Protein AF-A0A562S3H8-F1 (afdb_monomer)

Foldseek 3Di:
DVVVVVVVVVVVVVVVVVVVVVVVVVVVVVLVVVLPDCVLVVVVVVLLVCLQCLLVCLVVLLCVLLVLLVVLLVVLVVLVVPDDDPDPVSVVVSVVSNCVSLVSSLVSLVVSLVVNVVSLVSNPDPSRPCNVVSVVSSVVSNVSSVVSNQSSVVSVCVVPVLQDADPPDPCRVVSRLVSDDPVVNVVVVVVVVVVLVVVLVVLVVVLVVQVSCCSNVVRDCVVNVVSVVVNVVSVVVVVVVVPDPPDDDDDDDD

Organism: NCBI:txid622671

Solvent-accessible surface area (backbone atoms only — not comparable to full-atom values): 13908 Å² total; per-residue (Å²): 125,72,64,66,59,50,54,56,48,49,54,56,49,52,51,50,48,54,54,49,50,53,52,49,51,54,51,50,56,54,47,59,58,49,56,78,34,76,61,47,62,52,49,51,52,49,50,53,55,46,42,71,40,37,62,57,49,60,50,51,50,45,52,55,30,47,51,52,18,49,51,27,45,53,49,31,53,51,48,66,71,70,62,72,73,88,48,72,70,55,43,54,51,47,52,55,52,38,50,51,24,42,54,48,19,44,51,31,26,53,51,34,45,55,50,51,52,52,47,45,62,62,34,73,38,95,82,24,92,53,36,70,60,42,52,54,48,47,66,60,51,53,57,53,35,53,52,51,42,51,51,42,52,54,50,50,34,68,76,40,71,69,50,40,56,56,88,88,43,94,56,20,70,58,40,34,52,72,39,44,54,75,70,57,41,52,50,51,52,52,50,50,52,54,50,53,60,49,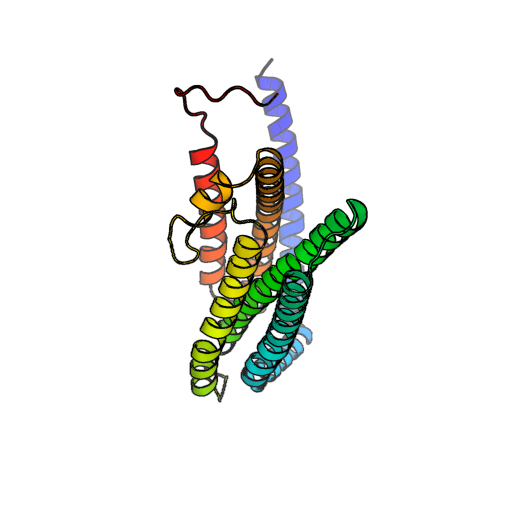47,59,55,49,50,52,53,51,47,53,50,43,55,49,40,26,74,64,67,68,42,63,72,60,64,53,53,51,51,50,48,52,56,49,50,56,50,51,56,48,55,70,68,64,56,75,78,92,79,72,97,69,85,79,88,126

Nearest PDB structures (foldseek):
  6jx6-assembly1_A  TM=3.524E-01  e=6.578E-01  Homo sapiens
  8e2i-assembly1_F  TM=3.164E-01  e=9.196E-01  Homo sapiens
  4tql-assembly2_B  TM=1.835E-01  e=3.042E+00  synthetic construct

Mean predicted aligned error: 8.96 Å

Sequence (254 aa):
MKSSKMTGAIGKLATAMIFGAALGMAAMLGLLRFIESPVMASLD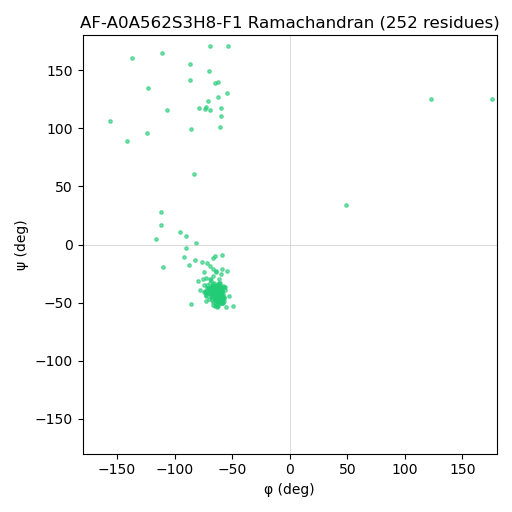GLRQGFLGHVFWFQIACPLLLGSSALYMLFKARNLLKNYSAHTDEEGEAFEMFFHRYSAGALLLTTFGFILNFILFGLSVDPLNPMIQQSIVLFILTCPVFALMELGAIFLIQKQDPVKKGDPMSFDFNRNWIESCDEAEQITIYKAAYKTFSFMKTALLIIFILTLYAKFAFDGGNLPIVFVGSIWLLQNMVFFANSEKPKKAGVPGIC

Structure (mmCIF, N/CA/C/O backbone):
data_AF-A0A562S3H8-F1
#
_entry.id   AF-A0A562S3H8-F1
#
loop_
_atom_site.group_PDB
_atom_site.id
_atom_site.type_symbol
_atom_site.label_atom_id
_atom_site.label_alt_id
_atom_site.label_comp_id
_atom_site.label_asym_id
_atom_site.label_entity_id
_atom_site.label_seq_id
_atom_site.pdbx_PDB_ins_code
_atom_site.Cartn_x
_atom_site.Cartn_y
_atom_site.Cartn_z
_atom_site.occupancy
_atom_site.B_iso_or_equiv
_atom_site.auth_seq_id
_atom_site.auth_comp_id
_atom_site.auth_asym_id
_atom_site.auth_atom_id
_atom_site.pdbx_PDB_model_num
ATOM 1 N N . MET A 1 1 ? -15.281 44.959 -12.585 1.00 50.47 1 MET A N 1
ATOM 2 C CA . MET A 1 1 ? -14.316 44.497 -11.553 1.00 50.47 1 MET A CA 1
ATOM 3 C C . MET A 1 1 ? -13.844 43.033 -11.700 1.00 50.47 1 MET A C 1
ATOM 5 O O . MET A 1 1 ? -12.768 42.716 -11.213 1.00 50.47 1 MET A O 1
ATOM 9 N N . LYS A 1 2 ? -14.576 42.137 -12.393 1.00 55.31 2 LYS A N 1
ATOM 10 C CA . LYS A 1 2 ? -14.200 40.712 -12.595 1.00 55.31 2 LYS A CA 1
ATOM 11 C C . LYS A 1 2 ? -13.068 40.487 -13.627 1.00 55.31 2 LYS A C 1
ATOM 13 O O . LYS A 1 2 ? -12.273 39.572 -13.463 1.00 55.31 2 LYS A O 1
ATOM 18 N N . SER A 1 3 ? -12.955 41.366 -14.632 1.00 59.41 3 SER A N 1
ATOM 19 C CA . SER A 1 3 ? -11.972 41.266 -15.732 1.00 59.41 3 SER A CA 1
ATOM 20 C C . SER A 1 3 ? -10.512 41.490 -15.289 1.00 59.41 3 SER A C 1
ATOM 22 O O . SER A 1 3 ? -9.647 40.692 -15.630 1.00 59.41 3 SER A O 1
ATOM 24 N N . SER A 1 4 ? -10.243 42.484 -14.429 1.00 64.44 4 SER A N 1
ATOM 25 C CA . SER A 1 4 ? -8.880 42.802 -13.950 1.00 64.44 4 SER A CA 1
ATOM 26 C C . SER A 1 4 ? -8.256 41.704 -13.069 1.00 64.44 4 SER A C 1
ATOM 28 O O . SER A 1 4 ? -7.062 41.428 -13.170 1.00 64.44 4 SER A O 1
ATOM 30 N N . LYS A 1 5 ? -9.057 41.014 -12.240 1.00 71.31 5 LYS A N 1
ATOM 31 C CA . LYS A 1 5 ? -8.571 39.859 -11.461 1.00 71.31 5 LYS A CA 1
ATOM 32 C C . LYS A 1 5 ? -8.248 38.659 -12.358 1.00 71.31 5 LYS A C 1
ATOM 34 O O . LYS A 1 5 ? -7.317 37.917 -12.063 1.00 71.31 5 LYS A O 1
ATOM 39 N N . MET A 1 6 ? -8.995 38.489 -13.450 1.00 72.25 6 MET A N 1
ATOM 40 C CA . MET A 1 6 ? -8.801 37.399 -14.405 1.00 72.25 6 MET A CA 1
ATOM 41 C C . MET A 1 6 ? -7.546 37.612 -15.260 1.00 72.25 6 MET A C 1
ATOM 43 O O . MET A 1 6 ? -6.740 36.696 -15.371 1.00 72.25 6 MET A O 1
ATOM 47 N N . THR A 1 7 ? -7.310 38.823 -15.777 1.00 76.69 7 THR A N 1
ATOM 48 C CA . THR A 1 7 ? -6.069 39.149 -16.504 1.00 76.69 7 THR A CA 1
ATOM 49 C C . THR A 1 7 ? -4.829 39.048 -15.614 1.00 76.69 7 THR A C 1
ATOM 51 O O . THR A 1 7 ? -3.815 38.503 -16.045 1.00 76.69 7 THR A O 1
ATOM 54 N N . GLY A 1 8 ? -4.920 39.465 -14.346 1.00 81.69 8 GLY A N 1
ATOM 55 C CA . GLY A 1 8 ? -3.842 39.272 -13.368 1.00 81.69 8 GLY A CA 1
ATOM 56 C C . GLY A 1 8 ? -3.556 37.799 -13.041 1.00 81.69 8 GLY A C 1
ATOM 57 O O . GLY A 1 8 ? -2.398 37.423 -12.862 1.00 81.69 8 GLY A O 1
ATOM 58 N N . ALA A 1 9 ? -4.584 36.945 -12.993 1.00 80.38 9 ALA A N 1
ATOM 59 C CA . ALA A 1 9 ? -4.413 35.504 -12.804 1.00 80.38 9 ALA A CA 1
ATOM 60 C C . ALA A 1 9 ? -3.772 34.838 -14.032 1.00 80.38 9 ALA A C 1
ATOM 62 O O . ALA A 1 9 ? -2.844 34.051 -13.871 1.00 80.38 9 ALA A O 1
ATOM 63 N N . ILE A 1 10 ? -4.204 35.206 -15.243 1.00 83.06 10 ILE A N 1
ATOM 64 C CA . ILE A 1 10 ? -3.636 34.705 -16.505 1.00 83.06 10 ILE A CA 1
ATOM 65 C C . ILE A 1 10 ? -2.150 35.062 -16.611 1.00 83.06 10 ILE A C 1
ATOM 67 O O . ILE A 1 10 ? -1.347 34.199 -16.952 1.00 83.06 10 ILE A O 1
ATOM 71 N N . GL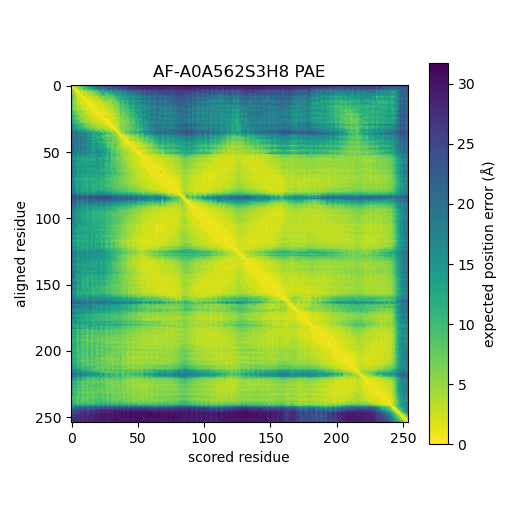Y A 1 11 ? -1.763 36.291 -16.248 1.00 84.31 11 GLY A N 1
ATOM 72 C CA . GLY A 1 11 ? -0.356 36.707 -16.240 1.00 84.31 11 GLY A CA 1
ATOM 73 C C . GLY A 1 11 ? 0.519 35.854 -15.314 1.00 84.31 11 GLY A C 1
ATOM 74 O O . GLY A 1 11 ? 1.588 35.408 -15.719 1.00 84.31 11 GLY A O 1
ATOM 75 N N . LYS A 1 12 ? 0.043 35.552 -14.097 1.00 86.81 12 LYS A N 1
ATOM 76 C CA . LYS A 1 12 ? 0.746 34.657 -13.153 1.00 86.81 12 LYS A CA 1
ATOM 77 C C . LYS A 1 12 ? 0.825 33.211 -13.648 1.00 86.81 12 LYS A C 1
ATOM 79 O O . LYS A 1 12 ? 1.786 32.506 -13.360 1.00 86.81 12 LYS A O 1
ATOM 84 N N . LEU A 1 13 ? -0.197 32.762 -14.370 1.00 85.31 13 LEU A N 1
ATOM 85 C CA . LEU A 1 13 ? -0.255 31.413 -14.923 1.00 85.31 13 LEU A CA 1
ATOM 86 C C . LEU A 1 13 ? 0.716 31.272 -16.105 1.00 85.31 13 LEU A C 1
ATOM 88 O O . LEU A 1 13 ? 1.451 30.292 -16.180 1.00 85.31 13 LEU A O 1
ATOM 92 N N . ALA A 1 14 ? 0.797 32.292 -16.963 1.00 85.75 14 ALA A N 1
ATOM 93 C CA . ALA A 1 14 ? 1.743 32.350 -18.072 1.00 85.75 14 ALA A CA 1
ATOM 94 C C . ALA A 1 14 ? 3.201 32.353 -17.589 1.00 85.75 14 ALA A C 1
ATOM 96 O O . ALA A 1 14 ? 4.023 31.606 -18.118 1.00 85.75 14 ALA A O 1
ATOM 97 N N . THR A 1 15 ? 3.530 33.127 -16.548 1.00 85.31 15 THR A N 1
ATOM 98 C CA . THR A 1 15 ? 4.883 33.098 -15.974 1.00 85.31 15 THR A CA 1
ATOM 99 C C . 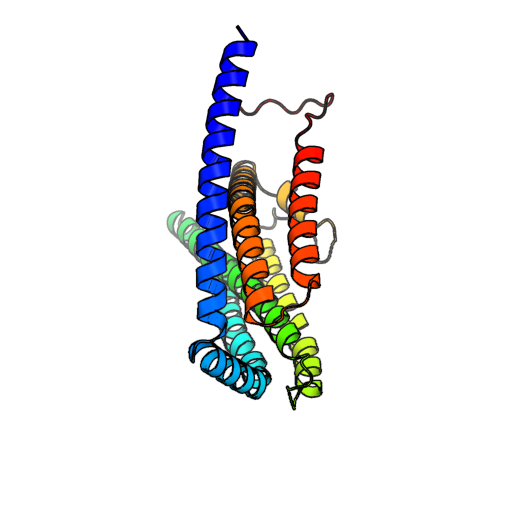THR A 1 15 ? 5.204 31.731 -15.373 1.00 85.31 15 THR A C 1
ATOM 101 O O . THR A 1 15 ? 6.269 31.185 -15.655 1.00 85.31 15 THR A O 1
ATOM 104 N N . ALA A 1 16 ? 4.275 31.122 -14.628 1.00 84.50 16 ALA A N 1
ATOM 105 C CA . ALA A 1 16 ? 4.455 29.774 -14.087 1.00 84.50 16 ALA A CA 1
ATOM 106 C C . ALA A 1 16 ? 4.672 28.716 -15.187 1.00 84.50 16 ALA A C 1
ATOM 108 O O . ALA A 1 16 ? 5.514 27.835 -15.025 1.00 84.50 16 ALA A O 1
ATOM 109 N N . MET A 1 17 ? 3.973 28.822 -16.321 1.00 86.88 17 MET A N 1
ATOM 110 C CA . MET A 1 17 ? 4.156 27.927 -17.469 1.00 86.88 17 MET A CA 1
ATOM 111 C C . MET A 1 17 ? 5.539 28.068 -18.110 1.00 86.88 17 MET A C 1
ATOM 113 O O . MET A 1 17 ? 6.157 27.054 -18.415 1.00 86.88 17 MET A O 1
ATOM 117 N N . ILE A 1 18 ? 6.050 29.293 -18.280 1.00 88.62 18 ILE A N 1
ATOM 118 C CA . ILE A 1 18 ? 7.384 29.526 -18.860 1.00 88.62 18 ILE A CA 1
ATOM 119 C C . ILE A 1 18 ? 8.475 28.958 -17.945 1.00 88.62 18 ILE A C 1
ATOM 121 O O . ILE A 1 18 ? 9.360 28.241 -18.411 1.00 88.62 18 ILE A O 1
ATOM 125 N N . PHE A 1 19 ? 8.385 29.215 -16.636 1.00 86.88 19 PHE A N 1
ATOM 126 C CA . PHE A 1 19 ? 9.304 28.627 -15.657 1.00 86.88 19 PHE A CA 1
ATOM 127 C C . PHE A 1 19 ? 9.206 27.097 -15.630 1.00 86.88 19 PHE A C 1
ATOM 129 O O . PHE A 1 19 ? 10.232 26.420 -15.617 1.00 86.88 19 PHE A O 1
ATOM 136 N N . GLY A 1 20 ? 7.991 26.545 -15.679 1.00 83.25 20 GLY A N 1
ATOM 137 C CA . GLY A 1 20 ? 7.763 25.102 -15.750 1.00 83.25 20 GLY A CA 1
ATOM 138 C C . GLY A 1 20 ? 8.342 24.471 -17.018 1.00 83.25 20 GLY A C 1
ATOM 139 O O . GLY A 1 20 ? 8.969 23.419 -16.940 1.00 83.25 20 GLY A O 1
ATOM 140 N N . ALA A 1 21 ? 8.203 25.129 -18.171 1.00 83.31 21 ALA A N 1
ATOM 141 C CA . ALA A 1 21 ? 8.771 24.671 -19.436 1.00 83.31 21 ALA A CA 1
ATOM 142 C C . ALA A 1 21 ? 10.307 24.699 -19.419 1.00 83.31 21 ALA A C 1
ATOM 144 O O . ALA A 1 21 ? 10.939 23.734 -19.844 1.00 83.31 21 ALA A O 1
ATOM 145 N N . ALA A 1 22 ? 10.912 25.763 -18.879 1.00 86.00 22 ALA A N 1
ATOM 146 C CA . ALA A 1 22 ? 12.364 25.865 -18.735 1.00 86.00 22 ALA A CA 1
ATOM 147 C C . ALA A 1 22 ? 12.924 24.789 -17.788 1.00 86.00 22 ALA A C 1
ATOM 149 O O . ALA A 1 22 ? 13.898 24.114 -18.126 1.00 86.00 22 ALA A O 1
ATOM 150 N N . LEU A 1 23 ? 12.274 24.574 -16.638 1.00 85.06 23 LEU A N 1
ATOM 151 C CA . LEU A 1 23 ? 12.624 23.506 -15.697 1.00 85.06 23 LEU A CA 1
ATOM 152 C C . LEU A 1 23 ? 12.449 22.117 -16.320 1.00 85.06 23 LEU A C 1
ATOM 154 O O . LEU A 1 23 ? 13.324 21.270 -16.169 1.00 85.06 23 LEU A O 1
ATOM 158 N N . GLY A 1 24 ? 11.355 21.893 -17.052 1.00 80.56 24 GLY A N 1
ATOM 159 C CA . GLY A 1 24 ? 11.091 20.633 -17.744 1.00 80.56 24 GLY A CA 1
ATOM 160 C C . GLY A 1 24 ? 12.133 20.325 -18.819 1.00 80.56 24 GLY A C 1
ATOM 161 O O . GLY A 1 24 ? 12.617 19.200 -18.900 1.00 80.56 24 GLY A O 1
ATOM 162 N N . MET A 1 25 ? 12.540 21.329 -19.599 1.00 81.69 25 MET A N 1
ATOM 163 C CA . MET A 1 25 ? 13.584 21.181 -20.616 1.00 81.69 25 MET A CA 1
ATOM 164 C C . MET A 1 25 ? 14.957 20.899 -19.992 1.00 81.69 25 MET A C 1
ATOM 166 O O . MET A 1 25 ? 15.661 20.000 -20.449 1.00 81.69 25 MET A O 1
ATOM 170 N N . ALA A 1 26 ? 15.326 21.612 -18.922 1.00 82.06 26 ALA A N 1
ATOM 171 C CA . ALA A 1 26 ? 16.568 21.359 -18.193 1.00 82.06 26 ALA A CA 1
ATOM 172 C C . ALA A 1 26 ? 16.587 19.956 -17.561 1.00 82.06 26 ALA A C 1
ATOM 174 O O . ALA A 1 26 ? 17.588 19.245 -17.668 1.00 82.06 26 ALA A O 1
ATOM 175 N N . ALA A 1 27 ? 15.469 19.533 -16.963 1.00 81.19 27 ALA A N 1
ATOM 176 C CA . ALA A 1 27 ? 15.310 18.192 -16.414 1.00 81.19 27 ALA A CA 1
ATOM 177 C C . ALA A 1 27 ? 15.447 17.121 -17.504 1.00 81.19 27 ALA A C 1
ATOM 179 O O . ALA A 1 27 ? 16.194 16.168 -17.310 1.00 81.19 27 ALA A O 1
ATOM 180 N N . MET A 1 28 ? 14.808 17.308 -18.66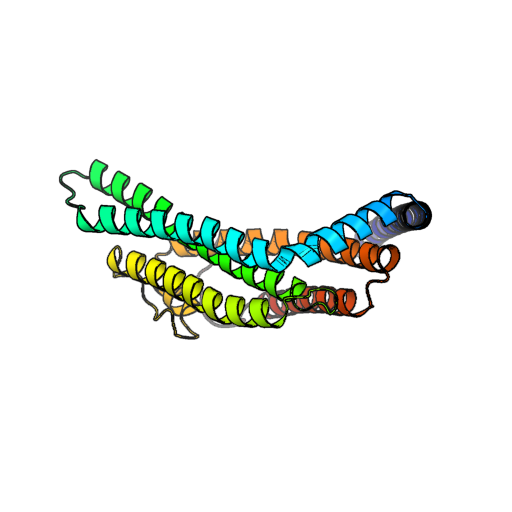5 1.00 78.25 28 MET A N 1
ATOM 181 C CA . MET A 1 28 ? 14.898 16.390 -19.808 1.00 78.25 28 MET A CA 1
ATOM 182 C C . MET A 1 28 ? 16.333 16.261 -20.341 1.00 78.25 28 MET A C 1
ATOM 184 O O . MET A 1 28 ? 16.808 15.153 -20.570 1.00 78.25 28 MET A O 1
ATOM 188 N N . LEU A 1 29 ? 17.053 17.375 -20.503 1.00 79.00 29 LEU A N 1
ATOM 189 C CA . LEU A 1 29 ? 18.453 17.360 -20.947 1.00 79.00 29 LEU A CA 1
ATOM 190 C C . LEU A 1 29 ? 19.381 16.678 -19.928 1.00 79.00 29 LEU A C 1
ATOM 192 O O . LEU A 1 29 ? 20.291 15.947 -20.319 1.00 79.00 29 LEU A O 1
ATOM 196 N N . GLY A 1 30 ? 19.144 16.886 -18.629 1.00 77.44 30 GLY A N 1
ATOM 197 C CA . GLY A 1 30 ? 19.848 16.167 -17.564 1.00 77.44 30 GLY A CA 1
ATOM 198 C C . GLY A 1 30 ? 19.569 14.662 -17.591 1.00 77.44 30 GLY A C 1
ATOM 199 O O . GLY A 1 30 ? 20.483 13.863 -17.407 1.00 77.44 30 GLY A O 1
ATOM 200 N N . LEU A 1 31 ? 18.328 14.280 -17.895 1.00 72.62 31 LEU A N 1
ATOM 201 C CA . LEU A 1 31 ? 17.880 12.895 -18.036 1.00 72.62 31 LEU A CA 1
ATOM 202 C C . LEU A 1 31 ? 18.594 12.173 -19.179 1.00 72.62 31 LEU A C 1
ATOM 204 O O . LEU A 1 31 ? 19.106 11.078 -18.980 1.00 72.62 31 LEU A O 1
ATOM 208 N N . LEU A 1 32 ? 18.699 12.813 -20.347 1.00 72.62 32 LEU A N 1
ATOM 209 C CA . LEU A 1 32 ? 19.407 12.252 -21.502 1.00 72.62 32 LEU A CA 1
ATOM 210 C C . LEU A 1 32 ? 20.884 11.974 -21.190 1.00 72.62 32 LEU A C 1
ATOM 212 O O . LEU A 1 32 ? 21.394 10.914 -21.531 1.00 72.62 32 LEU A O 1
ATOM 216 N N . ARG A 1 33 ? 21.553 12.876 -20.461 1.00 71.44 33 ARG A N 1
ATOM 217 C CA . ARG A 1 33 ? 22.937 12.654 -20.004 1.00 71.44 33 ARG A CA 1
ATOM 218 C C . ARG A 1 33 ? 23.054 11.557 -18.947 1.00 71.44 33 ARG A C 1
ATOM 220 O O . ARG A 1 33 ? 24.090 10.910 -18.849 1.00 71.44 33 ARG A O 1
ATOM 227 N N . PHE A 1 34 ? 22.020 11.370 -18.132 1.00 69.88 34 PHE A N 1
ATOM 228 C CA . PHE A 1 34 ? 21.987 10.326 -17.112 1.00 69.88 34 PHE A CA 1
ATOM 229 C C . PHE A 1 34 ? 21.824 8.925 -17.719 1.00 69.88 34 PHE A C 1
ATOM 231 O O . PHE A 1 34 ? 22.433 7.981 -17.220 1.00 69.88 34 PHE A O 1
ATOM 238 N N . ILE A 1 35 ? 21.069 8.792 -18.814 1.00 67.69 35 ILE A N 1
ATOM 239 C CA . ILE A 1 35 ? 20.876 7.516 -19.527 1.00 67.69 35 ILE A CA 1
ATOM 240 C C . ILE A 1 35 ? 22.208 6.942 -20.033 1.00 67.69 35 ILE A C 1
ATOM 242 O O . ILE A 1 35 ? 22.426 5.738 -19.972 1.00 67.69 35 ILE A O 1
ATOM 246 N N . GLU A 1 36 ? 23.133 7.795 -20.468 1.00 66.56 36 GLU A N 1
ATOM 247 C CA . GLU A 1 36 ? 24.455 7.376 -20.960 1.00 66.56 36 GLU A CA 1
ATOM 248 C C . GLU A 1 36 ? 25.477 7.107 -19.837 1.00 66.56 36 GLU A C 1
ATOM 250 O O . GLU A 1 36 ? 26.639 6.793 -20.097 1.00 66.56 36 GLU A O 1
ATOM 255 N N . SER A 1 37 ? 25.081 7.246 -18.570 1.00 71.44 37 SER A N 1
ATOM 256 C CA . SER A 1 37 ? 25.998 7.145 -17.436 1.00 71.44 37 SER A CA 1
ATOM 257 C C . SER A 1 37 ? 26.198 5.694 -16.953 1.00 71.44 37 SER A C 1
ATOM 259 O O . SER A 1 37 ? 25.293 4.862 -17.066 1.00 71.44 37 SER A O 1
ATOM 261 N N . PRO A 1 38 ? 27.336 5.377 -16.298 1.00 70.12 38 PRO A N 1
ATOM 262 C CA . PRO A 1 38 ? 27.574 4.080 -15.641 1.00 70.12 38 PRO A CA 1
ATOM 263 C C . PRO A 1 38 ? 26.545 3.727 -14.547 1.00 70.12 38 PRO A C 1
ATOM 265 O O . PRO A 1 38 ? 26.519 2.600 -14.044 1.00 70.12 38 PRO A O 1
ATOM 268 N N . VAL A 1 39 ? 25.676 4.673 -14.177 1.00 69.62 39 VAL A N 1
ATOM 269 C CA . VAL A 1 39 ? 24.579 4.449 -13.234 1.00 69.62 39 VAL A CA 1
ATOM 270 C C . VAL A 1 39 ? 23.536 3.503 -13.833 1.00 69.62 39 VAL A C 1
ATOM 272 O O . VAL A 1 39 ? 23.034 2.648 -13.110 1.00 69.62 39 VAL A O 1
ATOM 275 N N . MET A 1 40 ? 23.265 3.569 -15.141 1.00 72.06 40 MET A N 1
ATOM 276 C CA . MET A 1 40 ? 22.280 2.683 -15.779 1.00 72.06 40 MET A CA 1
ATOM 277 C C . MET A 1 40 ? 22.737 1.224 -15.777 1.00 72.06 40 MET A C 1
ATOM 279 O O . MET A 1 40 ? 21.978 0.348 -15.378 1.00 72.06 40 MET A O 1
ATOM 283 N N . ALA A 1 41 ? 24.018 0.974 -16.060 1.00 73.19 41 ALA A N 1
ATOM 284 C CA . ALA A 1 41 ? 24.604 -0.362 -15.936 1.00 73.19 41 ALA A CA 1
ATOM 285 C C . ALA A 1 41 ? 24.534 -0.904 -14.492 1.00 73.19 41 ALA A C 1
ATOM 287 O O . ALA A 1 41 ? 24.287 -2.091 -14.274 1.00 73.19 41 ALA A O 1
ATOM 288 N N . SER A 1 42 ? 24.706 -0.031 -13.492 1.00 77.56 42 SER A N 1
ATOM 289 C CA . SER A 1 42 ? 24.568 -0.407 -12.077 1.00 77.56 42 SER A CA 1
ATOM 290 C C . SER A 1 42 ? 23.115 -0.732 -11.705 1.00 77.56 42 SER A C 1
ATOM 292 O O . SER A 1 42 ? 22.865 -1.655 -10.930 1.00 77.56 42 SER A O 1
ATOM 294 N N . LEU A 1 43 ? 22.150 -0.004 -12.273 1.00 77.00 43 LEU A N 1
ATOM 295 C CA . LEU A 1 43 ? 20.719 -0.241 -12.077 1.00 77.00 43 LEU A CA 1
ATOM 296 C C . LEU A 1 43 ? 20.252 -1.536 -12.748 1.00 77.00 43 LEU A C 1
ATOM 298 O O . LEU A 1 43 ? 19.464 -2.265 -12.151 1.00 77.00 43 LEU A O 1
ATOM 302 N N . ASP A 1 44 ? 20.774 -1.866 -13.929 1.00 76.50 44 ASP A N 1
ATOM 303 C CA . ASP A 1 44 ? 20.491 -3.137 -14.601 1.00 76.50 44 ASP A CA 1
ATOM 304 C C . ASP A 1 44 ? 21.067 -4.331 -13.833 1.00 76.50 44 ASP A C 1
ATOM 306 O O . ASP A 1 44 ? 20.384 -5.342 -13.657 1.00 76.50 44 ASP A O 1
ATOM 310 N N . GLY A 1 45 ? 22.283 -4.200 -13.293 1.00 78.06 45 GLY A N 1
ATOM 311 C CA . GLY A 1 45 ? 22.863 -5.202 -12.394 1.00 78.06 45 GLY A CA 1
ATOM 312 C C . GLY A 1 45 ? 22.028 -5.393 -11.123 1.00 78.06 45 GLY A C 1
ATOM 313 O O . GLY A 1 45 ? 21.766 -6.525 -10.713 1.00 78.06 45 GLY A O 1
ATOM 314 N N . LEU A 1 46 ? 21.536 -4.298 -10.534 1.00 81.00 46 LEU A N 1
ATOM 315 C CA . LEU A 1 46 ? 20.630 -4.344 -9.385 1.00 81.00 46 LEU A CA 1
ATOM 316 C C . LEU A 1 46 ? 19.283 -4.982 -9.745 1.00 81.00 46 LEU A C 1
ATOM 318 O O . LEU A 1 46 ? 18.779 -5.790 -8.970 1.00 81.00 46 LEU A O 1
ATOM 322 N N . ARG A 1 47 ? 18.720 -4.677 -10.920 1.00 81.88 47 ARG A N 1
ATOM 323 C CA . ARG A 1 47 ? 17.493 -5.304 -11.432 1.00 81.88 47 ARG A CA 1
ATOM 324 C C . ARG A 1 47 ? 17.675 -6.810 -11.587 1.00 81.88 47 ARG A C 1
ATOM 326 O O . ARG A 1 47 ? 16.842 -7.565 -11.098 1.00 81.88 47 ARG A O 1
ATOM 333 N N . GLN A 1 48 ? 18.748 -7.252 -12.239 1.00 81.00 48 GLN A N 1
ATOM 334 C CA . GLN A 1 48 ? 19.024 -8.676 -12.447 1.00 81.00 48 GLN A CA 1
ATOM 335 C C . GLN A 1 48 ? 19.263 -9.406 -11.122 1.00 81.00 48 GLN A C 1
ATOM 337 O O . GLN A 1 48 ? 18.691 -10.473 -10.901 1.00 81.00 48 GLN A O 1
ATOM 342 N N . GLY A 1 49 ? 20.035 -8.810 -10.207 1.00 81.75 49 GLY A N 1
ATOM 343 C CA . GLY A 1 49 ? 20.240 -9.356 -8.865 1.00 81.75 49 GLY A CA 1
ATOM 344 C C . GLY A 1 49 ? 18.940 -9.432 -8.062 1.00 81.75 49 GLY A C 1
ATOM 345 O O . GLY A 1 49 ? 18.655 -10.447 -7.430 1.00 81.75 49 GLY A O 1
ATOM 346 N N . PHE A 1 50 ? 18.106 -8.392 -8.131 1.00 85.44 50 PHE A N 1
ATOM 347 C CA . PHE A 1 50 ? 16.803 -8.378 -7.475 1.00 85.44 50 PHE A CA 1
ATOM 348 C C . PHE A 1 50 ? 15.873 -9.458 -8.039 1.00 85.44 50 PHE A C 1
ATOM 350 O O . PHE A 1 50 ? 15.306 -10.223 -7.264 1.00 85.44 50 PHE A O 1
ATOM 357 N N . LEU A 1 51 ? 15.751 -9.572 -9.366 1.00 83.94 51 LEU A N 1
ATOM 358 C CA . LEU A 1 51 ? 14.906 -10.582 -10.014 1.00 83.94 51 LEU A CA 1
ATOM 359 C C . LEU A 1 51 ? 15.392 -12.011 -9.736 1.00 83.94 51 LEU A C 1
ATOM 361 O O . LEU A 1 51 ? 14.568 -12.893 -9.512 1.00 83.94 51 LEU A O 1
ATOM 365 N N . GLY A 1 52 ? 16.706 -12.235 -9.645 1.00 83.12 52 GLY A N 1
ATOM 366 C CA . GLY A 1 52 ? 17.270 -13.525 -9.235 1.00 83.12 52 GLY A CA 1
ATOM 367 C C . GLY A 1 52 ? 16.931 -13.927 -7.792 1.00 83.12 52 GLY A C 1
ATOM 368 O O . GLY A 1 52 ? 16.926 -15.113 -7.463 1.00 83.12 52 GLY A O 1
ATOM 369 N N . HIS A 1 53 ? 16.605 -12.959 -6.929 1.00 88.62 53 HIS A N 1
ATOM 370 C CA . HIS A 1 53 ? 16.291 -13.181 -5.514 1.00 88.62 53 HIS A CA 1
ATOM 371 C C . HIS A 1 53 ? 14.848 -12.821 -5.123 1.00 88.62 53 HIS A C 1
ATOM 373 O O . HIS A 1 53 ? 14.490 -12.942 -3.950 1.00 88.62 53 HIS A O 1
ATOM 379 N N . VAL A 1 54 ? 13.993 -12.443 -6.080 1.00 90.81 54 VAL A N 1
ATOM 380 C CA . VAL A 1 54 ? 12.613 -11.990 -5.823 1.00 90.81 54 VAL A CA 1
ATOM 381 C C . VAL A 1 54 ? 11.791 -13.036 -5.073 1.00 90.81 54 VAL A C 1
ATOM 383 O O . VAL A 1 54 ? 11.046 -12.696 -4.158 1.00 90.81 54 VAL A O 1
ATOM 386 N N . PHE A 1 55 ? 12.005 -14.319 -5.377 1.00 90.38 55 PHE A N 1
ATOM 387 C CA . PHE A 1 55 ? 11.369 -15.436 -4.683 1.00 90.38 55 PHE A CA 1
ATOM 388 C C . PHE A 1 55 ? 11.698 -15.456 -3.181 1.00 90.38 55 PHE A C 1
ATOM 390 O O . PHE A 1 55 ? 10.814 -15.637 -2.346 1.00 90.38 55 PHE A O 1
ATOM 397 N N . TRP A 1 56 ? 12.956 -15.199 -2.813 1.00 91.62 56 TRP A N 1
ATOM 398 C CA . TRP A 1 56 ? 13.369 -15.144 -1.410 1.00 91.62 56 TRP A CA 1
ATOM 399 C C . TRP A 1 56 ? 12.790 -13.928 -0.694 1.00 91.62 56 TRP A C 1
ATOM 401 O O . TRP A 1 56 ? 12.365 -14.051 0.454 1.00 91.62 56 TRP A O 1
ATOM 411 N N . PHE A 1 57 ? 12.693 -12.780 -1.370 1.00 92.38 57 PHE A N 1
ATOM 412 C CA . PHE A 1 57 ? 11.988 -11.616 -0.828 1.00 92.38 57 PHE A CA 1
ATOM 413 C C . PHE A 1 57 ? 10.498 -11.901 -0.615 1.00 92.38 57 PHE A C 1
ATOM 415 O O . PHE A 1 57 ? 9.939 -11.521 0.412 1.00 92.38 57 PHE A O 1
ATOM 422 N N . GLN A 1 58 ? 9.871 -12.643 -1.527 1.00 92.06 58 GLN A N 1
ATOM 423 C CA . GLN A 1 58 ? 8.475 -13.060 -1.422 1.00 92.06 58 GLN A CA 1
ATOM 424 C C . GLN A 1 58 ? 8.223 -14.041 -0.265 1.00 92.06 58 GLN A C 1
ATOM 426 O O . GLN A 1 58 ? 7.097 -14.135 0.211 1.00 92.06 58 GLN A O 1
ATOM 431 N N . ILE A 1 59 ? 9.249 -14.732 0.239 1.00 93.38 59 ILE A N 1
ATOM 432 C CA . ILE A 1 59 ? 9.172 -15.514 1.484 1.00 93.38 59 ILE A CA 1
ATOM 433 C C . ILE A 1 59 ? 9.460 -14.619 2.697 1.00 93.38 59 ILE A C 1
ATOM 435 O O . ILE A 1 59 ? 8.690 -14.585 3.658 1.00 93.38 59 ILE A O 1
ATOM 439 N N . ALA A 1 60 ? 10.569 -13.881 2.658 1.00 94.88 60 ALA A N 1
ATOM 440 C CA . ALA A 1 60 ? 11.075 -13.123 3.795 1.00 94.88 60 ALA A CA 1
ATOM 441 C C . ALA A 1 60 ? 10.123 -12.000 4.229 1.00 94.88 60 ALA A C 1
ATOM 443 O O . ALA A 1 60 ? 9.868 -11.839 5.423 1.00 94.88 60 ALA A O 1
ATOM 444 N N . CYS A 1 61 ? 9.568 -11.240 3.280 1.00 93.44 61 CYS A N 1
ATOM 445 C CA . CYS A 1 61 ? 8.702 -10.103 3.585 1.00 93.44 61 CYS A CA 1
ATOM 446 C C . CYS A 1 61 ? 7.376 -10.533 4.242 1.00 93.44 61 CYS A C 1
ATOM 448 O O . CYS A 1 61 ? 7.057 -9.994 5.307 1.00 93.44 61 CYS A O 1
ATOM 450 N N . PRO A 1 62 ? 6.627 -11.520 3.706 1.00 92.56 62 PRO A N 1
ATOM 451 C CA . PRO A 1 62 ? 5.449 -12.050 4.379 1.00 92.56 62 PRO A CA 1
ATOM 452 C C . PRO A 1 62 ? 5.735 -12.680 5.734 1.00 92.56 62 PRO A C 1
ATOM 454 O O . PRO A 1 62 ? 4.952 -12.484 6.658 1.00 92.56 62 PRO A O 1
ATOM 457 N N . LEU A 1 63 ? 6.855 -13.390 5.889 1.00 94.62 63 LEU A N 1
ATOM 458 C CA . LEU A 1 63 ? 7.221 -13.950 7.187 1.00 94.62 63 LEU A CA 1
ATOM 459 C C . LEU A 1 63 ? 7.484 -12.849 8.216 1.00 94.62 63 LEU A C 1
ATOM 461 O O . LEU A 1 63 ? 6.967 -12.924 9.327 1.00 94.62 63 LEU A O 1
ATOM 465 N N . LEU A 1 64 ? 8.235 -11.808 7.856 1.00 95.75 64 LEU A N 1
ATOM 466 C CA . LEU A 1 64 ? 8.548 -10.700 8.759 1.00 95.75 64 LEU A CA 1
ATOM 467 C C . LEU A 1 64 ? 7.291 -9.904 9.145 1.00 95.75 64 LEU A C 1
ATOM 469 O O . LEU A 1 64 ? 7.012 -9.720 10.331 1.00 95.75 64 LEU A O 1
ATOM 473 N N . LEU A 1 65 ? 6.514 -9.450 8.157 1.00 95.62 65 LEU A N 1
ATOM 474 C CA . LEU A 1 65 ? 5.323 -8.629 8.398 1.00 95.62 65 LEU A CA 1
ATOM 475 C C . LEU A 1 65 ? 4.178 -9.451 8.993 1.00 95.62 65 LEU A C 1
ATOM 477 O O . LEU A 1 65 ? 3.537 -9.005 9.941 1.00 95.62 65 LEU A O 1
ATOM 481 N N . GLY A 1 66 ? 3.962 -10.667 8.492 1.00 94.56 66 GLY A N 1
ATOM 482 C CA . GLY A 1 66 ? 2.937 -11.588 8.972 1.00 94.56 66 GLY A CA 1
ATOM 483 C C . GLY A 1 66 ? 3.200 -12.074 10.396 1.00 94.56 66 GLY A C 1
ATOM 484 O O . GLY A 1 66 ? 2.285 -12.056 11.212 1.00 94.56 66 GLY A O 1
ATOM 485 N N . SER A 1 67 ? 4.441 -12.435 10.751 1.00 95.31 67 SER A N 1
ATOM 486 C CA . SER A 1 67 ? 4.772 -12.805 12.141 1.00 95.31 67 SER A CA 1
ATOM 487 C C . SER A 1 67 ? 4.629 -11.624 13.103 1.00 95.31 67 SER A C 1
ATOM 489 O O . SER A 1 67 ? 4.097 -11.793 14.199 1.00 95.31 67 SER A O 1
ATOM 491 N N . SER A 1 68 ? 5.027 -10.420 12.680 1.00 96.00 68 SER A N 1
ATOM 492 C CA . SER A 1 68 ? 4.865 -9.196 13.473 1.00 96.00 68 SER A CA 1
ATOM 493 C C . SER A 1 68 ? 3.388 -8.846 13.683 1.00 96.00 68 SER A C 1
ATOM 495 O O . SER A 1 68 ? 2.977 -8.541 14.803 1.00 96.00 68 SER A O 1
ATOM 497 N N . ALA A 1 69 ? 2.571 -8.947 12.630 1.00 96.38 69 ALA A N 1
ATOM 498 C CA . ALA A 1 69 ? 1.127 -8.751 12.706 1.00 96.38 69 ALA A CA 1
ATOM 499 C C . ALA A 1 69 ? 0.469 -9.786 13.624 1.00 96.38 69 ALA A C 1
ATOM 501 O O . ALA A 1 69 ? -0.293 -9.433 14.522 1.00 96.38 69 ALA A O 1
ATOM 502 N N . LEU A 1 70 ? 0.822 -11.060 13.453 1.00 96.19 70 LEU A N 1
ATOM 503 C CA . LEU A 1 70 ? 0.341 -12.162 14.275 1.00 96.19 70 LEU A CA 1
ATOM 504 C C . LEU A 1 70 ? 0.717 -11.964 15.749 1.00 96.19 70 LEU A C 1
ATOM 506 O O . LEU A 1 70 ? -0.135 -12.136 16.615 1.00 96.19 70 LEU A O 1
ATOM 510 N N . TYR A 1 71 ? 1.944 -11.529 16.050 1.00 96.75 71 TYR A N 1
ATOM 511 C CA . TYR A 1 71 ? 2.359 -11.175 17.409 1.00 96.75 71 TYR A CA 1
ATOM 512 C C . TYR A 1 71 ? 1.474 -10.074 18.014 1.00 96.75 71 TYR A C 1
ATOM 514 O O . TYR A 1 71 ? 1.006 -10.216 19.147 1.00 96.75 71 TYR A O 1
ATOM 522 N N . MET A 1 72 ? 1.194 -9.000 17.265 1.00 96.12 72 MET A N 1
ATOM 523 C CA . MET A 1 72 ? 0.302 -7.932 17.731 1.00 96.12 72 MET A CA 1
ATOM 524 C C . MET A 1 72 ? -1.132 -8.432 17.948 1.00 96.12 72 MET A C 1
ATOM 526 O O . MET A 1 72 ? -1.730 -8.105 18.973 1.00 96.12 72 MET A O 1
ATOM 530 N N . LEU A 1 73 ? -1.653 -9.285 17.060 1.00 95.44 73 LEU A N 1
ATOM 531 C CA . LEU A 1 73 ? -2.970 -9.914 17.217 1.00 95.44 73 LEU A CA 1
ATOM 532 C C . LEU A 1 73 ? -3.037 -10.817 18.446 1.00 95.44 73 LEU A C 1
ATOM 534 O O . LEU A 1 73 ? -3.996 -10.746 19.213 1.00 95.44 73 LEU A O 1
ATOM 538 N N . PHE A 1 74 ? -2.012 -11.639 18.677 1.00 95.44 74 PHE A N 1
ATOM 539 C CA . PHE A 1 74 ? -1.924 -12.472 19.873 1.00 95.44 74 PHE A CA 1
ATOM 540 C C . PHE A 1 74 ? -1.898 -11.625 21.140 1.00 95.44 74 PHE A C 1
ATOM 542 O O . PHE A 1 74 ? -2.589 -11.948 22.107 1.00 95.44 74 PHE A O 1
ATOM 549 N N . LYS A 1 75 ? -1.151 -10.519 21.130 1.00 94.88 75 LYS A N 1
ATOM 550 C CA . LYS A 1 75 ? -1.070 -9.609 22.270 1.00 94.88 75 LYS A CA 1
ATOM 551 C C . LYS A 1 75 ? -2.399 -8.904 22.538 1.00 94.88 75 LYS A C 1
ATOM 553 O O . LYS A 1 75 ? -2.848 -8.909 23.680 1.00 94.88 75 LYS A O 1
ATOM 558 N N . ALA A 1 76 ? -3.061 -8.389 21.502 1.00 94.69 76 ALA A N 1
ATOM 559 C CA . ALA A 1 76 ? -4.399 -7.806 21.608 1.00 94.69 76 ALA A CA 1
ATOM 560 C C . ALA A 1 76 ? -5.422 -8.830 22.129 1.00 94.69 76 ALA A C 1
ATOM 562 O O . ALA A 1 76 ? -6.205 -8.539 23.032 1.00 94.69 76 ALA A O 1
ATOM 563 N N . ARG A 1 77 ? -5.372 -10.071 21.627 1.00 94.69 77 ARG A N 1
ATOM 564 C CA . ARG A 1 77 ? -6.253 -11.158 22.070 1.00 94.69 77 ARG A CA 1
ATOM 565 C C . ARG A 1 77 ? -6.011 -11.543 23.525 1.00 94.69 77 ARG A C 1
ATOM 567 O O . ARG A 1 77 ? -6.970 -11.813 24.245 1.00 94.69 77 ARG A O 1
ATOM 574 N N . ASN A 1 78 ? -4.752 -11.595 23.951 1.00 93.38 78 ASN A N 1
ATOM 575 C CA . ASN A 1 78 ? -4.401 -11.917 25.329 1.00 93.38 78 ASN A CA 1
ATOM 576 C C . ASN A 1 78 ? -4.828 -10.803 26.292 1.00 93.38 78 ASN A C 1
ATOM 578 O O . ASN A 1 78 ? -5.353 -11.103 27.358 1.00 93.38 78 ASN A O 1
ATOM 582 N N . LEU A 1 79 ? -4.670 -9.536 25.892 1.00 93.00 79 LEU A N 1
ATOM 583 C CA . LEU A 1 79 ? -5.191 -8.394 26.646 1.00 93.00 79 LEU A CA 1
ATOM 584 C C . LEU A 1 79 ? -6.704 -8.510 26.826 1.00 93.00 79 LEU A C 1
ATOM 586 O O . LEU A 1 79 ? -7.174 -8.456 27.952 1.00 93.00 79 LEU A O 1
ATOM 590 N N . LEU A 1 80 ? -7.451 -8.754 25.745 1.00 92.31 80 LEU A N 1
ATOM 591 C CA . LEU A 1 80 ? -8.908 -8.890 25.811 1.00 92.31 80 LEU A CA 1
ATOM 592 C C . LEU A 1 80 ? -9.355 -10.074 26.683 1.00 92.31 80 LEU A C 1
ATOM 594 O O . LEU A 1 80 ? -10.377 -10.000 27.352 1.00 92.31 80 LEU A O 1
ATOM 598 N N . LYS A 1 81 ? -8.608 -11.185 26.679 1.00 91.50 81 LYS A N 1
ATOM 599 C CA . LYS A 1 81 ? -8.935 -12.370 27.489 1.00 91.50 81 LYS A CA 1
ATOM 600 C C . LYS A 1 81 ? -8.698 -12.146 28.985 1.00 91.50 81 LYS A C 1
ATOM 602 O O . LYS A 1 81 ? -9.457 -12.672 29.790 1.00 91.50 81 LYS A O 1
ATOM 607 N N . ASN A 1 82 ? -7.641 -11.419 29.334 1.00 88.06 82 ASN A N 1
ATOM 608 C CA . ASN A 1 82 ? -7.251 -11.163 30.722 1.00 88.06 82 ASN A CA 1
ATOM 609 C C . ASN A 1 82 ? -7.798 -9.827 31.239 1.00 88.06 82 ASN A C 1
ATOM 611 O O . ASN A 1 82 ? -7.369 -9.356 32.287 1.00 88.06 82 ASN A O 1
ATOM 615 N N . TYR A 1 83 ? -8.698 -9.198 30.486 1.00 86.38 83 TYR A N 1
ATOM 616 C CA . TYR A 1 83 ? -9.305 -7.944 30.876 1.00 86.38 83 TYR A CA 1
ATOM 617 C C . TYR A 1 83 ? -10.316 -8.181 31.998 1.00 86.38 83 TYR A C 1
ATOM 619 O O . TYR A 1 83 ? -11.323 -8.866 31.822 1.00 86.38 83 TYR A O 1
ATOM 627 N N . SER A 1 84 ? -10.036 -7.591 33.151 1.00 75.25 84 SER A N 1
ATOM 628 C CA . SER A 1 84 ? -10.964 -7.455 34.262 1.00 75.25 84 SER A CA 1
ATOM 629 C C . SER A 1 84 ? -10.740 -6.073 34.856 1.00 75.25 84 SER A C 1
ATOM 631 O O . SER A 1 84 ? -9.881 -5.915 35.717 1.00 75.25 84 SER A O 1
ATOM 633 N N . ALA A 1 85 ? -11.443 -5.058 34.351 1.00 70.81 85 ALA A N 1
ATOM 634 C CA . ALA A 1 85 ? -11.318 -3.717 34.911 1.00 70.81 85 ALA A CA 1
ATOM 635 C C . ALA A 1 85 ? -11.772 -3.722 36.373 1.00 70.81 85 ALA A C 1
ATOM 637 O O . ALA A 1 85 ? -12.858 -4.218 36.693 1.00 70.81 85 ALA A O 1
ATOM 638 N N . HIS A 1 86 ? -10.922 -3.222 37.265 1.00 68.50 86 HIS A N 1
ATOM 639 C CA . HIS A 1 86 ? -11.277 -2.974 38.661 1.00 68.50 86 HIS A CA 1
ATOM 640 C C . HIS A 1 86 ? -11.349 -1.471 38.956 1.00 68.50 86 HIS A C 1
ATOM 642 O O . HIS A 1 86 ? -12.010 -1.074 39.915 1.00 68.50 86 HIS A O 1
ATOM 648 N N . THR A 1 87 ? -10.734 -0.641 38.106 1.00 81.38 87 THR A N 1
ATOM 649 C CA . THR A 1 87 ? -10.766 0.827 38.155 1.00 81.38 87 THR A CA 1
ATOM 650 C C . THR A 1 87 ? -10.961 1.435 36.759 1.00 81.38 87 THR A C 1
ATOM 652 O O . THR A 1 87 ? -10.683 0.789 35.745 1.00 81.38 87 THR A O 1
ATOM 655 N N . ASP A 1 88 ? -11.406 2.694 36.705 1.00 84.44 88 ASP A N 1
ATOM 656 C CA . ASP A 1 88 ? -11.584 3.429 35.443 1.00 84.44 88 ASP A CA 1
ATOM 657 C C . ASP A 1 88 ? -10.242 3.642 34.710 1.00 84.44 88 ASP A C 1
ATOM 659 O O . ASP A 1 88 ? -10.162 3.464 33.495 1.00 84.44 88 ASP A O 1
ATOM 663 N N . GLU A 1 89 ? -9.155 3.910 35.449 1.00 86.38 89 GLU A N 1
ATOM 664 C CA . GLU A 1 89 ? -7.802 4.067 34.884 1.00 86.38 89 GLU A CA 1
ATOM 665 C C . GLU A 1 89 ? -7.303 2.791 34.178 1.00 86.38 89 GLU A C 1
ATOM 667 O O . GLU A 1 89 ? -6.674 2.858 33.118 1.00 86.38 89 GLU A O 1
ATOM 672 N N . GLU A 1 90 ? -7.594 1.609 34.733 1.00 86.62 90 GLU A N 1
ATOM 673 C CA . GLU A 1 90 ? -7.256 0.324 34.104 1.00 86.62 90 GLU A CA 1
ATOM 674 C C . GLU A 1 90 ? -8.053 0.091 32.814 1.00 86.62 90 GLU A C 1
ATOM 676 O O . GLU A 1 90 ? -7.530 -0.497 31.860 1.00 86.62 90 GLU A O 1
ATOM 681 N N . GLY A 1 91 ? -9.301 0.569 32.772 1.00 87.00 91 GLY A N 1
ATOM 682 C CA . GLY A 1 91 ? -10.153 0.549 31.587 1.00 87.00 91 GLY A CA 1
ATOM 683 C C . GLY A 1 91 ? -9.575 1.384 30.447 1.00 87.00 91 GLY A C 1
ATOM 684 O O . GLY A 1 91 ? -9.340 0.854 29.359 1.00 87.00 91 GLY A O 1
ATOM 685 N N . GLU A 1 92 ? -9.254 2.652 30.711 1.00 88.75 92 GLU A N 1
ATOM 686 C CA . GLU A 1 92 ? -8.672 3.559 29.711 1.00 88.75 92 GLU A CA 1
ATOM 687 C C . GLU A 1 92 ? -7.318 3.050 29.189 1.00 88.75 92 GLU A C 1
ATOM 689 O O . GLU A 1 92 ? -7.048 3.053 27.981 1.00 88.75 92 GLU A O 1
ATOM 694 N N . ALA A 1 93 ? -6.461 2.549 30.087 1.00 89.75 93 ALA A N 1
ATOM 695 C CA . ALA A 1 93 ? -5.179 1.971 29.702 1.00 89.75 93 ALA A CA 1
ATOM 696 C C . ALA A 1 93 ? -5.367 0.748 28.791 1.00 89.75 93 ALA A C 1
ATOM 698 O O . ALA A 1 93 ? -4.676 0.617 27.773 1.00 89.75 93 ALA A O 1
ATOM 699 N N . PHE A 1 94 ? -6.308 -0.139 29.127 1.00 93.12 94 PHE A N 1
ATOM 700 C CA . PHE A 1 94 ? -6.645 -1.293 28.300 1.00 93.12 94 PHE A CA 1
ATOM 701 C C . PHE A 1 94 ? -7.097 -0.876 26.899 1.00 93.12 94 PHE A C 1
ATOM 703 O O . PHE A 1 94 ? -6.552 -1.396 25.923 1.00 93.12 94 PHE A O 1
ATOM 710 N N . GLU A 1 95 ? -8.033 0.069 26.787 1.00 91.06 95 GLU A N 1
ATOM 711 C CA . GLU A 1 95 ? -8.544 0.545 25.498 1.00 91.06 95 GLU A CA 1
ATOM 712 C C . GLU A 1 95 ? -7.429 1.129 24.632 1.00 91.06 95 GLU A C 1
ATOM 714 O O . GLU A 1 95 ? -7.278 0.748 23.467 1.00 91.06 95 GLU A O 1
ATOM 719 N N . MET A 1 96 ? -6.572 1.972 25.217 1.00 91.62 96 MET A N 1
ATOM 720 C CA . MET A 1 96 ? -5.427 2.550 24.518 1.00 91.62 96 MET A CA 1
ATOM 721 C C . MET A 1 96 ? -4.475 1.464 23.991 1.00 91.62 96 MET A C 1
ATOM 723 O O . MET A 1 96 ? -4.049 1.507 22.829 1.00 91.62 96 MET A O 1
ATOM 727 N N . PHE A 1 97 ? -4.116 0.480 24.823 1.00 93.50 97 PHE A N 1
ATOM 728 C CA . PHE A 1 97 ? -3.217 -0.598 24.410 1.00 93.50 97 PHE A CA 1
ATOM 729 C C . PHE A 1 97 ? -3.860 -1.511 23.370 1.00 93.50 97 PHE A C 1
ATOM 731 O O . PHE A 1 97 ? -3.212 -1.848 22.376 1.00 93.50 97 PHE A O 1
ATOM 738 N N . PHE A 1 98 ? -5.119 -1.895 23.566 1.00 94.69 98 PHE A N 1
ATOM 739 C CA . PHE A 1 98 ? -5.850 -2.733 22.628 1.00 94.69 98 PHE A CA 1
ATOM 740 C C . PHE A 1 98 ? -5.967 -2.051 21.262 1.00 94.69 98 PHE A C 1
ATOM 742 O O . PHE A 1 98 ? -5.636 -2.667 20.244 1.00 94.69 98 PHE A O 1
ATOM 749 N N . HIS A 1 99 ? -6.353 -0.771 21.228 1.00 92.31 99 HIS A N 1
ATOM 750 C CA . HIS A 1 99 ? -6.437 0.007 19.995 1.00 92.31 99 HIS A CA 1
ATOM 751 C C . HIS A 1 99 ? -5.074 0.081 19.296 1.00 92.31 99 HIS A C 1
ATOM 753 O O . HIS A 1 99 ? -4.968 -0.155 18.096 1.00 92.31 99 HIS A O 1
ATOM 759 N N . ARG A 1 100 ? -3.985 0.305 20.045 1.00 94.31 100 ARG A N 1
ATOM 760 C CA . ARG A 1 100 ? -2.628 0.329 19.480 1.00 94.31 100 ARG A CA 1
ATOM 761 C C . ARG A 1 100 ? -2.219 -1.004 18.846 1.00 94.31 100 ARG A C 1
ATOM 763 O O . ARG A 1 100 ? -1.630 -0.996 17.766 1.00 94.31 100 ARG A O 1
ATOM 770 N N . TYR A 1 101 ? -2.488 -2.138 19.498 1.00 95.00 101 TYR A N 1
ATOM 771 C CA . TYR A 1 101 ? -2.117 -3.452 18.956 1.00 95.00 101 TYR A CA 1
ATOM 772 C C . TYR A 1 101 ? -3.012 -3.883 17.791 1.00 95.00 101 TYR A C 1
ATOM 774 O O . TYR A 1 101 ? -2.497 -4.420 16.814 1.00 95.00 101 TYR A O 1
ATOM 782 N N . SER A 1 102 ? -4.320 -3.627 17.860 1.00 93.44 102 SER A N 1
ATOM 783 C CA . SER A 1 102 ? -5.257 -3.947 16.774 1.00 93.44 102 SER A CA 1
ATOM 784 C C . SER A 1 102 ? -5.018 -3.077 15.536 1.00 93.44 102 SER A C 1
ATOM 786 O O . SER A 1 102 ? -4.881 -3.615 14.438 1.00 93.44 102 SER A O 1
ATOM 788 N N . ALA A 1 103 ? -4.838 -1.761 15.699 1.00 93.75 103 ALA A N 1
ATOM 789 C CA . ALA A 1 103 ? -4.479 -0.862 14.601 1.00 93.75 103 ALA A CA 1
ATOM 790 C C . ALA A 1 103 ? -3.095 -1.189 14.015 1.00 93.75 103 ALA A C 1
ATOM 792 O O . ALA A 1 103 ? -2.915 -1.174 12.799 1.00 93.75 103 ALA A O 1
ATOM 793 N N . GLY A 1 104 ? -2.118 -1.531 14.865 1.00 94.62 104 GLY A N 1
ATOM 794 C CA . GLY A 1 104 ? -0.797 -1.977 14.420 1.00 94.62 104 GLY A CA 1
ATOM 795 C C . GLY A 1 104 ? -0.852 -3.274 13.608 1.00 94.62 104 GLY A C 1
ATOM 796 O O . GLY A 1 104 ? -0.200 -3.377 12.571 1.00 94.62 104 GLY A O 1
ATOM 797 N N . ALA A 1 105 ? -1.671 -4.241 14.030 1.00 96.12 105 ALA A N 1
ATOM 798 C CA . ALA A 1 105 ? -1.896 -5.474 13.284 1.00 96.12 105 ALA A CA 1
ATOM 799 C C . ALA A 1 105 ? -2.571 -5.224 11.927 1.00 96.12 105 ALA A C 1
ATOM 801 O O . ALA A 1 105 ? -2.110 -5.758 10.918 1.00 96.12 105 ALA A O 1
ATOM 802 N N . LEU A 1 106 ? -3.614 -4.386 11.879 1.00 95.19 106 LEU A N 1
ATOM 803 C CA . LEU A 1 106 ? -4.267 -3.987 10.626 1.00 95.19 106 LEU A CA 1
ATOM 804 C C . LEU A 1 106 ? -3.271 -3.313 9.675 1.00 95.19 106 LEU A C 1
ATOM 806 O O . LEU A 1 106 ? -3.139 -3.722 8.529 1.00 95.19 106 LEU A O 1
ATOM 810 N N . LEU A 1 107 ? -2.473 -2.363 10.165 1.00 95.81 107 LEU A N 1
ATOM 811 C CA . LEU A 1 107 ? -1.455 -1.701 9.347 1.00 95.81 107 LEU A CA 1
ATOM 812 C C . LEU 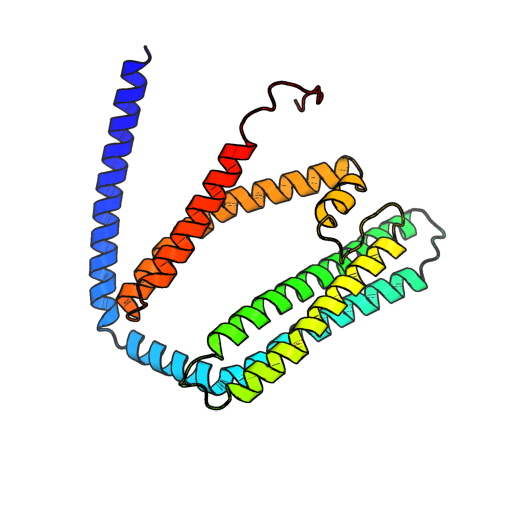A 1 107 ? -0.449 -2.704 8.768 1.00 95.81 107 LEU A C 1
ATOM 814 O O . LEU A 1 107 ? -0.178 -2.677 7.568 1.00 95.81 107 LEU A O 1
ATOM 818 N N . LEU A 1 108 ? 0.099 -3.598 9.598 1.00 96.25 108 LEU A N 1
ATOM 819 C CA . LEU A 1 108 ? 1.089 -4.585 9.160 1.00 96.25 108 LEU A CA 1
ATOM 820 C C . LEU A 1 108 ? 0.509 -5.608 8.177 1.00 96.25 108 LEU A C 1
ATOM 822 O O . LEU A 1 108 ? 1.200 -5.990 7.232 1.00 96.25 108 LEU A O 1
ATOM 826 N N . THR A 1 109 ? -0.741 -6.035 8.372 1.00 95.69 109 THR A N 1
ATOM 827 C CA . THR A 1 109 ? -1.428 -6.945 7.441 1.00 95.69 109 THR A CA 1
ATOM 828 C C . THR A 1 109 ? -1.711 -6.267 6.108 1.00 95.69 109 THR A C 1
ATOM 830 O O . THR A 1 109 ? -1.320 -6.816 5.081 1.00 95.69 109 THR A O 1
ATOM 833 N N . THR A 1 110 ? -2.259 -5.048 6.100 1.00 95.06 110 THR A N 1
ATOM 834 C CA . THR A 1 110 ? -2.476 -4.274 4.867 1.00 95.06 110 THR A CA 1
ATOM 835 C C . THR A 1 110 ? -1.159 -4.013 4.131 1.00 95.06 110 THR A C 1
ATOM 837 O O . THR A 1 110 ? -1.075 -4.197 2.917 1.00 95.06 110 THR A O 1
ATOM 840 N N . PHE A 1 111 ? -0.097 -3.629 4.846 1.00 94.88 111 PHE A N 1
ATOM 841 C CA . PHE A 1 111 ? 1.219 -3.393 4.242 1.00 94.88 111 PHE A CA 1
ATOM 842 C C . PHE A 1 111 ? 1.811 -4.683 3.675 1.00 94.88 111 PHE A C 1
ATOM 844 O O . PHE A 1 111 ? 2.332 -4.680 2.560 1.00 94.88 111 PHE A O 1
ATOM 851 N N . GLY A 1 112 ? 1.703 -5.789 4.414 1.00 94.62 112 GLY A N 1
ATOM 852 C CA . GLY A 1 112 ? 2.129 -7.107 3.958 1.00 94.62 112 GLY A CA 1
ATOM 853 C C . GLY A 1 112 ? 1.375 -7.561 2.714 1.00 94.62 112 GLY A C 1
ATOM 854 O O . GLY A 1 112 ? 1.997 -8.047 1.771 1.00 94.62 112 GLY A O 1
ATOM 855 N N . PHE A 1 113 ? 0.065 -7.318 2.664 1.00 94.19 113 PHE A N 1
ATOM 856 C CA . PHE A 1 113 ? -0.777 -7.627 1.515 1.00 94.19 113 PHE A CA 1
ATOM 857 C C . PHE A 1 113 ? -0.351 -6.835 0.273 1.00 94.19 113 PHE A C 1
ATOM 859 O O . PHE A 1 113 ? -0.041 -7.431 -0.756 1.00 94.19 113 PHE A O 1
ATOM 866 N N . ILE A 1 114 ? -0.233 -5.506 0.378 1.00 95.19 114 ILE A N 1
ATOM 867 C CA . ILE A 1 114 ? 0.204 -4.639 -0.731 1.00 95.19 114 ILE A CA 1
ATOM 868 C C . ILE A 1 114 ? 1.605 -5.033 -1.215 1.00 95.19 114 ILE A C 1
ATOM 870 O O . ILE A 1 114 ? 1.833 -5.163 -2.419 1.00 95.19 114 ILE A O 1
ATOM 874 N N . LEU A 1 115 ? 2.544 -5.265 -0.292 1.00 94.94 115 LEU A N 1
ATOM 875 C CA . LEU A 1 115 ? 3.907 -5.662 -0.638 1.00 94.94 115 LEU A CA 1
ATOM 876 C C . LEU A 1 115 ? 3.939 -7.024 -1.345 1.00 94.94 115 LEU A C 1
ATOM 878 O O . LEU A 1 115 ? 4.689 -7.191 -2.303 1.00 94.94 115 LEU A O 1
ATOM 882 N N . ASN A 1 116 ? 3.100 -7.974 -0.925 1.00 94.50 116 ASN A N 1
ATOM 883 C CA . ASN A 1 116 ? 2.970 -9.280 -1.571 1.00 94.50 116 ASN A CA 1
ATOM 884 C C . ASN A 1 116 ? 2.493 -9.147 -3.028 1.00 94.50 116 ASN A C 1
ATOM 886 O O . ASN A 1 116 ? 3.038 -9.815 -3.901 1.00 94.50 116 ASN A O 1
ATOM 890 N N . PHE A 1 117 ? 1.549 -8.242 -3.316 1.00 94.88 117 PHE A N 1
ATOM 891 C CA . PHE A 1 117 ? 1.126 -7.944 -4.693 1.00 94.88 117 PHE A CA 1
ATOM 892 C C . PHE A 1 117 ? 2.238 -7.308 -5.530 1.00 94.88 117 PHE A C 1
ATOM 894 O O . PHE A 1 117 ? 2.414 -7.678 -6.689 1.00 94.88 117 PHE A O 1
ATOM 901 N N . ILE A 1 118 ? 3.007 -6.379 -4.954 1.00 93.56 118 ILE A N 1
ATOM 902 C CA . ILE A 1 118 ? 4.142 -5.750 -5.646 1.00 93.56 118 ILE A CA 1
ATOM 903 C C . ILE A 1 118 ? 5.204 -6.802 -5.983 1.00 93.56 118 ILE A C 1
ATOM 905 O O . ILE A 1 118 ? 5.632 -6.895 -7.131 1.00 93.56 118 ILE A O 1
ATOM 909 N N . LEU A 1 119 ? 5.605 -7.621 -5.007 1.00 93.44 119 LEU A N 1
ATOM 910 C CA . LEU A 1 119 ? 6.595 -8.681 -5.205 1.00 93.44 119 LEU A CA 1
ATOM 911 C C . LEU A 1 119 ? 6.107 -9.733 -6.200 1.00 93.44 119 LEU A C 1
ATOM 913 O O . LEU A 1 119 ? 6.886 -10.171 -7.040 1.00 93.44 119 LEU A O 1
ATOM 917 N N . PHE A 1 120 ? 4.821 -10.087 -6.160 1.00 93.50 120 PHE A N 1
ATOM 918 C CA . PHE A 1 120 ? 4.216 -10.951 -7.165 1.00 93.50 120 PHE A CA 1
ATOM 919 C C . PHE A 1 120 ? 4.312 -10.336 -8.565 1.00 93.50 120 PHE A C 1
ATOM 921 O O . PHE A 1 120 ? 4.828 -10.987 -9.468 1.00 93.50 120 PHE A O 1
ATOM 928 N N . GLY A 1 121 ? 3.912 -9.073 -8.739 1.00 91.62 121 GLY A N 1
ATOM 929 C CA . GLY A 1 121 ? 4.019 -8.371 -10.020 1.00 91.62 121 GLY A CA 1
ATOM 930 C C . GLY A 1 121 ? 5.449 -8.337 -10.569 1.00 91.62 121 GLY A C 1
ATOM 931 O O . GLY A 1 121 ? 5.646 -8.552 -11.759 1.00 91.62 121 GLY A O 1
ATOM 932 N N . LEU A 1 122 ? 6.446 -8.145 -9.699 1.00 89.62 122 LEU A N 1
ATOM 933 C CA . LEU A 1 122 ? 7.867 -8.197 -10.068 1.00 89.62 122 LEU A CA 1
ATOM 934 C C . LEU A 1 122 ? 8.365 -9.624 -10.346 1.00 89.62 122 LEU A C 1
ATOM 936 O O . LEU A 1 122 ? 9.300 -9.806 -11.117 1.00 89.62 122 LEU A O 1
ATOM 940 N N . SER A 1 123 ? 7.764 -10.637 -9.719 1.00 90.69 123 SER A N 1
ATOM 941 C CA . SER A 1 123 ? 8.142 -12.040 -9.910 1.00 90.69 123 SER A CA 1
ATOM 942 C C . SER A 1 123 ? 7.675 -12.620 -11.246 1.00 90.69 123 SER A C 1
ATOM 944 O O . SER A 1 123 ? 8.286 -13.574 -11.726 1.00 90.69 123 SER A O 1
ATOM 946 N N . VAL A 1 124 ? 6.626 -12.053 -11.855 1.00 90.06 124 VAL A N 1
ATOM 947 C CA . VAL A 1 124 ? 6.127 -12.426 -13.190 1.00 90.06 124 VAL A CA 1
ATOM 948 C C . VAL A 1 124 ? 6.953 -11.700 -14.263 1.00 90.06 124 VAL A C 1
ATOM 950 O O . VAL A 1 124 ? 6.443 -10.911 -15.053 1.00 90.06 124 VAL A O 1
ATOM 953 N N . ASP A 1 125 ? 8.257 -11.961 -14.277 1.00 86.38 125 ASP A N 1
ATOM 954 C CA . ASP A 1 125 ? 9.202 -11.472 -15.286 1.00 86.38 125 ASP A CA 1
ATOM 955 C C . ASP A 1 125 ? 9.898 -12.690 -15.920 1.00 86.38 125 ASP A C 1
ATOM 957 O O . ASP A 1 125 ? 10.312 -13.581 -15.175 1.00 86.38 125 ASP A O 1
ATOM 961 N N . PRO A 1 126 ? 10.048 -12.767 -17.259 1.00 82.44 126 PRO A N 1
ATOM 962 C CA . PRO A 1 126 ? 10.723 -13.883 -17.929 1.00 82.44 126 PRO A CA 1
ATOM 963 C C . PRO A 1 126 ? 12.145 -14.179 -17.426 1.00 82.44 126 PRO A C 1
ATOM 965 O O . PRO A 1 126 ? 12.629 -15.294 -17.602 1.00 82.44 126 PRO A O 1
ATOM 968 N N . LEU A 1 127 ? 12.820 -13.199 -16.818 1.00 82.69 127 LEU A N 1
ATOM 969 C CA . LEU A 1 127 ? 14.158 -13.350 -16.241 1.00 82.69 127 LEU A CA 1
ATOM 970 C C . LEU A 1 127 ? 14.158 -14.086 -14.896 1.00 82.69 127 LEU A C 1
ATOM 972 O O . LEU A 1 127 ? 15.219 -14.505 -14.435 1.00 82.69 127 LEU A O 1
ATOM 976 N N . ASN A 1 128 ? 13.003 -14.235 -14.246 1.00 85.12 128 ASN A N 1
ATOM 977 C CA . ASN A 1 128 ? 12.905 -14.958 -12.989 1.00 85.12 128 ASN A CA 1
ATOM 978 C C . ASN A 1 128 ? 12.894 -16.478 -13.263 1.00 85.12 128 ASN A C 1
ATOM 980 O O . ASN A 1 128 ? 11.961 -16.990 -13.880 1.00 85.12 128 ASN A O 1
ATOM 984 N N . PRO A 1 129 ? 13.880 -17.252 -12.778 1.00 84.69 129 PRO A N 1
ATOM 985 C CA . PRO A 1 129 ? 13.891 -18.699 -12.986 1.00 84.69 129 PRO A CA 1
ATOM 986 C C . PRO A 1 129 ? 12.783 -19.423 -12.202 1.00 84.69 129 PRO A C 1
ATOM 988 O O . PRO A 1 129 ? 12.445 -20.557 -12.535 1.00 84.69 129 PRO A O 1
ATOM 991 N N . MET A 1 130 ? 12.214 -18.788 -11.170 1.00 88.44 130 MET A N 1
ATOM 992 C CA . MET A 1 130 ? 11.296 -19.406 -10.205 1.00 88.44 130 MET A CA 1
ATOM 993 C C . MET A 1 130 ? 9.850 -18.884 -10.308 1.00 88.44 130 MET A C 1
ATOM 995 O O . MET A 1 130 ? 9.115 -18.874 -9.320 1.00 88.44 130 MET A O 1
ATOM 999 N N . ILE A 1 131 ? 9.413 -18.433 -11.494 1.00 90.56 131 ILE A N 1
ATOM 1000 C CA . ILE A 1 131 ? 8.069 -17.848 -11.703 1.00 90.56 131 ILE A CA 1
ATOM 1001 C C . ILE A 1 131 ? 6.961 -18.779 -11.191 1.00 90.56 131 ILE A C 1
ATOM 1003 O O . ILE A 1 131 ? 6.044 -18.332 -10.503 1.00 90.56 131 ILE A O 1
ATOM 1007 N N . GLN A 1 132 ? 7.046 -20.081 -11.488 1.00 91.06 132 GLN A N 1
ATOM 1008 C CA . GLN A 1 132 ? 6.033 -21.053 -11.068 1.00 91.06 132 GLN A CA 1
ATOM 1009 C C . GLN A 1 132 ? 5.936 -21.149 -9.540 1.00 91.06 132 GLN A C 1
ATOM 1011 O O . GLN A 1 132 ? 4.829 -21.110 -9.000 1.00 91.06 132 GLN A O 1
ATOM 1016 N N . GLN A 1 133 ? 7.070 -21.218 -8.830 1.00 93.06 133 GLN A N 1
ATOM 1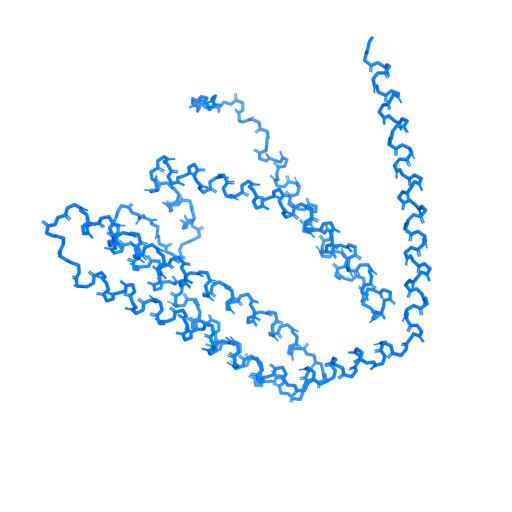017 C CA . GLN A 1 133 ? 7.060 -21.237 -7.366 1.00 93.06 133 GLN A CA 1
ATOM 1018 C C . GLN A 1 133 ? 6.566 -19.907 -6.787 1.00 93.06 133 GLN A C 1
ATOM 1020 O O . GLN A 1 133 ? 5.820 -19.920 -5.811 1.00 93.06 133 GLN A O 1
ATOM 1025 N N . SER A 1 134 ? 6.921 -18.771 -7.395 1.00 93.06 134 SER A N 1
ATOM 1026 C CA . SER A 1 134 ? 6.426 -17.448 -6.995 1.00 93.06 134 SER A CA 1
ATOM 1027 C C . SER A 1 134 ? 4.906 -17.317 -7.126 1.00 93.06 134 SER A C 1
ATOM 1029 O O . SER A 1 134 ? 4.265 -16.762 -6.232 1.00 93.06 134 SER A O 1
ATOM 1031 N N . ILE A 1 135 ? 4.299 -17.869 -8.183 1.00 92.69 135 ILE A N 1
ATOM 1032 C CA . ILE A 1 135 ? 2.835 -17.891 -8.342 1.00 92.69 135 ILE A CA 1
ATOM 1033 C C . ILE A 1 135 ? 2.185 -18.728 -7.236 1.00 92.69 135 ILE A C 1
ATOM 1035 O O . ILE A 1 135 ? 1.254 -18.263 -6.578 1.00 92.69 135 ILE A O 1
ATOM 1039 N N . VAL A 1 136 ? 2.687 -19.944 -6.995 1.00 94.62 136 VAL A N 1
ATOM 1040 C CA . VAL A 1 136 ? 2.158 -20.823 -5.939 1.00 94.62 136 VAL A CA 1
ATOM 1041 C C . VAL A 1 136 ? 2.284 -20.153 -4.571 1.00 94.62 136 VAL A C 1
ATOM 1043 O O . VAL A 1 136 ? 1.323 -20.127 -3.806 1.00 94.62 136 VAL A O 1
ATOM 1046 N N . LEU A 1 137 ? 3.439 -19.553 -4.281 1.00 94.31 137 LEU A N 1
ATOM 1047 C CA . LEU A 1 137 ? 3.676 -18.848 -3.028 1.00 94.31 137 LEU A CA 1
ATOM 1048 C C . LEU A 1 137 ? 2.711 -17.672 -2.849 1.00 94.31 137 LEU A C 1
ATOM 1050 O O . LEU A 1 137 ? 2.150 -17.528 -1.770 1.00 94.31 137 LEU A O 1
ATOM 1054 N N . PHE A 1 138 ? 2.466 -16.876 -3.893 1.00 94.69 138 PHE A N 1
ATOM 1055 C CA . PHE A 1 138 ? 1.505 -15.771 -3.846 1.00 94.69 138 PHE A CA 1
ATOM 1056 C C . PHE A 1 138 ? 0.087 -16.250 -3.508 1.00 94.69 138 PHE A C 1
ATOM 1058 O O . PHE A 1 138 ? -0.572 -15.668 -2.644 1.00 94.69 138 PHE A O 1
ATOM 1065 N N . ILE A 1 139 ? -0.365 -17.338 -4.142 1.00 95.00 139 ILE A N 1
ATOM 1066 C CA . ILE A 1 139 ? -1.683 -17.936 -3.881 1.00 95.00 139 ILE A CA 1
ATOM 1067 C C . ILE A 1 139 ? -1.786 -18.435 -2.434 1.00 95.00 139 ILE A C 1
ATOM 1069 O O . ILE A 1 139 ? -2.855 -18.343 -1.838 1.00 95.00 139 ILE A O 1
ATOM 1073 N N . LEU A 1 140 ? -0.690 -18.927 -1.849 1.00 94.19 140 LEU A N 1
ATOM 1074 C CA . LEU A 1 140 ? -0.655 -19.386 -0.459 1.00 94.19 140 LEU A CA 1
ATOM 1075 C C . LEU A 1 140 ? -0.582 -18.231 0.552 1.00 94.19 140 LEU A C 1
ATOM 1077 O O . LEU A 1 140 ? -1.226 -18.298 1.595 1.00 94.19 140 LEU A O 1
ATOM 1081 N N . THR A 1 141 ? 0.180 -17.170 0.273 1.00 93.50 141 THR A N 1
ATOM 1082 C CA . THR A 1 141 ? 0.383 -16.051 1.214 1.00 93.50 141 THR A CA 1
ATOM 1083 C C . THR A 1 141 ? -0.775 -15.057 1.227 1.00 93.50 141 THR A C 1
ATOM 1085 O O . THR A 1 141 ? -1.071 -14.476 2.270 1.00 93.50 141 THR A O 1
ATOM 1088 N N . CYS A 1 142 ? -1.463 -14.876 0.098 1.00 93.12 142 CYS A N 1
ATOM 1089 C CA . CYS A 1 142 ? -2.611 -13.978 -0.028 1.00 93.12 142 CYS A CA 1
ATOM 1090 C C . CYS A 1 142 ? -3.735 -14.266 0.999 1.00 93.12 142 CYS A C 1
ATOM 1092 O O . CYS A 1 142 ? -4.074 -13.360 1.768 1.00 93.12 142 CYS A O 1
ATOM 1094 N N . PRO A 1 143 ? -4.270 -15.503 1.119 1.00 94.38 143 PRO A N 1
ATOM 1095 C CA . PRO A 1 143 ? -5.306 -15.806 2.102 1.00 94.38 143 PRO A CA 1
ATOM 1096 C C . PRO A 1 143 ? -4.799 -15.708 3.542 1.00 94.38 143 PRO A C 1
ATOM 1098 O O . PRO A 1 143 ? -5.585 -15.396 4.427 1.00 94.38 143 PRO A O 1
ATOM 1101 N N . VAL A 1 144 ? -3.505 -15.924 3.807 1.00 93.75 144 VAL A N 1
ATOM 1102 C CA . VAL A 1 144 ? -2.948 -15.782 5.164 1.00 93.75 144 VAL A CA 1
ATOM 1103 C C . VAL A 1 144 ? -3.109 -14.349 5.665 1.00 93.75 144 VAL A C 1
ATOM 1105 O O . VAL A 1 144 ? -3.621 -14.144 6.764 1.00 93.75 144 VAL A O 1
ATOM 1108 N N . PHE A 1 145 ? -2.734 -13.356 4.856 1.00 94.62 145 PHE A N 1
ATOM 1109 C CA . PHE A 1 145 ? -2.923 -11.950 5.215 1.00 94.62 145 PHE A CA 1
ATOM 1110 C C . PHE A 1 145 ? -4.401 -11.571 5.326 1.00 94.62 145 PHE A C 1
ATOM 1112 O O . PHE A 1 145 ? -4.773 -10.921 6.301 1.00 94.62 145 PHE A O 1
ATOM 1119 N N . ALA A 1 146 ? -5.245 -12.043 4.402 1.00 93.00 146 ALA A N 1
ATOM 1120 C CA . ALA A 1 146 ? -6.686 -11.804 4.466 1.00 93.00 146 ALA A CA 1
ATOM 1121 C C . ALA A 1 146 ? -7.305 -12.375 5.757 1.00 93.00 146 ALA A C 1
ATOM 1123 O O . ALA A 1 146 ? -8.068 -11.700 6.439 1.00 93.00 146 ALA A O 1
ATOM 1124 N N . LEU A 1 147 ? -6.929 -13.596 6.155 1.00 94.62 147 LEU A N 1
ATOM 1125 C CA . LEU A 1 147 ? -7.390 -14.217 7.400 1.00 94.62 147 LEU A CA 1
ATOM 1126 C C . LEU A 1 147 ? -6.888 -13.476 8.647 1.00 94.62 147 LEU A C 1
ATOM 1128 O O . LEU A 1 147 ? -7.616 -13.394 9.636 1.00 94.62 147 LEU A O 1
ATOM 1132 N N . MET A 1 148 ? -5.667 -12.934 8.623 1.00 94.25 148 MET A N 1
ATOM 1133 C CA . MET A 1 148 ? -5.157 -12.106 9.721 1.00 94.25 148 MET A CA 1
ATOM 1134 C C . MET A 1 148 ? -5.927 -10.787 9.847 1.00 94.25 148 MET A C 1
ATOM 1136 O O . MET A 1 148 ? -6.259 -10.395 10.964 1.00 94.25 148 MET A O 1
ATOM 1140 N N . GLU A 1 149 ? -6.243 -10.131 8.728 1.00 93.94 149 GLU A N 1
ATOM 1141 C CA . GLU A 1 149 ? -7.051 -8.905 8.698 1.00 93.94 149 GLU A CA 1
ATOM 1142 C C . GLU A 1 149 ? -8.475 -9.168 9.211 1.00 93.94 149 GLU A C 1
ATOM 1144 O O . GLU A 1 149 ? -8.943 -8.479 10.118 1.00 93.94 149 GLU A O 1
ATOM 1149 N N . LEU A 1 150 ? -9.117 -10.251 8.754 1.00 93.69 150 LEU A N 1
ATOM 1150 C CA . LEU A 1 150 ? -10.402 -10.717 9.291 1.00 93.69 150 LEU A CA 1
ATOM 1151 C C . LEU A 1 150 ? -10.325 -10.986 10.799 1.00 93.69 150 LEU A C 1
ATOM 1153 O O . LEU A 1 150 ? -11.191 -10.557 11.558 1.00 93.69 150 LEU A O 1
ATOM 1157 N N . GLY A 1 151 ? -9.270 -11.666 11.253 1.00 92.50 151 GLY A N 1
ATOM 1158 C CA . GLY A 1 151 ? -9.036 -11.932 12.671 1.00 92.50 151 GLY A CA 1
ATOM 1159 C C . GLY A 1 151 ? -8.878 -10.657 13.503 1.00 92.50 151 GLY A C 1
ATOM 1160 O O . GLY A 1 151 ? -9.361 -10.609 14.635 1.00 92.50 151 GLY A O 1
ATOM 1161 N N . ALA A 1 152 ? -8.247 -9.619 12.946 1.00 93.88 152 ALA A N 1
ATOM 1162 C CA . ALA A 1 152 ? -8.135 -8.306 13.572 1.00 93.88 152 ALA A CA 1
ATOM 1163 C C . ALA A 1 152 ? -9.511 -7.643 13.726 1.00 93.88 152 ALA A C 1
ATOM 1165 O O . ALA A 1 152 ? -9.850 -7.185 14.817 1.00 93.88 152 ALA A O 1
ATOM 1166 N N . ILE A 1 153 ? -10.321 -7.652 12.662 1.00 93.25 153 ILE A N 1
ATOM 1167 C CA . ILE A 1 153 ? -11.664 -7.060 12.661 1.00 93.25 153 ILE A CA 1
ATOM 1168 C C . ILE A 1 153 ? -12.580 -7.790 13.650 1.00 93.25 153 ILE A C 1
ATOM 1170 O O . ILE A 1 153 ? -13.215 -7.143 14.480 1.00 93.25 153 ILE A O 1
ATOM 1174 N N . PHE A 1 154 ? -12.589 -9.127 13.650 1.00 93.31 154 PHE A N 1
ATOM 1175 C CA . PHE A 1 154 ? -13.371 -9.905 14.618 1.00 93.31 154 PHE A CA 1
ATOM 1176 C C . PHE A 1 154 ? -12.940 -9.654 16.063 1.00 93.31 154 PHE A C 1
ATOM 1178 O O . PHE A 1 154 ? -13.767 -9.696 16.973 1.00 93.31 154 PHE A O 1
ATOM 1185 N N . LEU A 1 155 ? -11.653 -9.392 16.303 1.00 93.44 155 LEU A N 1
ATOM 1186 C CA . LEU A 1 155 ? -11.177 -9.060 17.638 1.00 93.44 155 LEU A CA 1
ATOM 1187 C C . LEU A 1 155 ? -11.685 -7.685 18.090 1.00 93.44 155 LEU A C 1
ATOM 1189 O O . LEU A 1 155 ? -12.094 -7.555 19.241 1.00 93.44 155 LEU A O 1
ATOM 1193 N N . ILE A 1 156 ? -11.705 -6.698 17.189 1.00 92.69 156 ILE A N 1
ATOM 1194 C CA . ILE A 1 156 ? -12.281 -5.371 17.450 1.00 92.69 156 ILE A CA 1
ATOM 1195 C C . ILE A 1 156 ? -13.784 -5.493 17.732 1.00 92.69 156 ILE A C 1
ATOM 1197 O O . ILE A 1 156 ? -14.246 -4.980 18.743 1.00 92.69 156 ILE A O 1
ATOM 1201 N N . GLN A 1 157 ? -14.530 -6.248 16.920 1.00 92.62 157 GLN A N 1
ATOM 1202 C CA . GLN A 1 157 ? -15.963 -6.507 17.143 1.00 92.62 157 GLN A CA 1
ATOM 1203 C C . GLN A 1 157 ? -16.242 -7.242 18.460 1.00 92.62 157 GLN A C 1
ATOM 1205 O O . GLN A 1 157 ? -17.303 -7.091 19.058 1.00 92.62 157 GLN A O 1
ATOM 1210 N N . LYS A 1 158 ? -15.297 -8.064 18.931 1.00 91.56 158 LYS A N 1
ATOM 1211 C CA . LYS A 1 158 ? -15.411 -8.733 20.228 1.00 91.56 158 LYS A CA 1
ATOM 1212 C C . LYS A 1 158 ? -15.174 -7.778 21.401 1.00 91.56 158 LYS A C 1
ATOM 1214 O O . LYS A 1 158 ? -15.772 -7.982 22.453 1.00 91.56 158 LYS A O 1
ATOM 1219 N N . GLN A 1 159 ? -14.273 -6.806 21.248 1.00 90.75 159 GLN A N 1
ATOM 1220 C CA . GLN A 1 159 ? -14.043 -5.768 22.255 1.00 90.75 159 GLN A CA 1
ATOM 1221 C C . GLN A 1 159 ? -15.237 -4.811 22.321 1.00 90.75 159 GLN A C 1
ATOM 1223 O O . GLN A 1 159 ? -15.721 -4.533 23.412 1.00 90.75 159 GLN A O 1
ATOM 1228 N N . ASP A 1 160 ? -15.714 -4.353 21.163 1.00 87.88 160 ASP A N 1
ATOM 1229 C CA . ASP A 1 160 ? -16.847 -3.444 21.036 1.00 87.88 160 ASP A CA 1
ATOM 1230 C C . ASP A 1 160 ? -17.935 -4.046 20.124 1.00 87.88 160 ASP A C 1
ATOM 1232 O O . ASP A 1 160 ? -17.873 -3.910 18.896 1.00 87.88 160 ASP A O 1
ATOM 1236 N N . PRO A 1 161 ? -18.954 -4.700 20.714 1.00 84.81 161 PRO A N 1
ATOM 1237 C CA . PRO A 1 161 ? -20.067 -5.289 19.972 1.00 84.81 161 PRO A CA 1
ATOM 1238 C C . PRO A 1 161 ? -20.974 -4.269 19.270 1.00 84.81 161 PRO A C 1
ATOM 1240 O O . PRO A 1 161 ? -21.836 -4.672 18.485 1.00 84.81 161 PRO A O 1
ATOM 1243 N N . VAL A 1 162 ? -20.837 -2.966 19.560 1.00 85.31 162 VAL A N 1
ATOM 1244 C CA . VAL A 1 162 ? -21.589 -1.913 18.860 1.00 85.31 162 VAL A CA 1
ATOM 1245 C C . VAL A 1 162 ? -21.111 -1.795 17.416 1.00 85.31 162 VAL A C 1
ATOM 1247 O O . VAL A 1 162 ? -21.928 -1.503 16.539 1.00 85.31 162 VAL A O 1
ATOM 1250 N N . LYS A 1 163 ? -19.836 -2.113 17.146 1.00 85.69 163 LYS A N 1
ATOM 1251 C CA . LYS A 1 163 ? -19.254 -2.110 15.799 1.00 85.69 163 LYS A CA 1
ATOM 1252 C C . LYS A 1 163 ? -19.843 -3.242 14.961 1.00 85.69 163 LYS A C 1
ATOM 1254 O O . LYS A 1 163 ? -19.665 -4.425 15.252 1.00 85.69 163 LYS A O 1
ATOM 1259 N N . LYS A 1 164 ? -20.554 -2.877 13.892 1.00 83.00 164 LYS A N 1
ATOM 1260 C CA . LYS A 1 164 ? -21.288 -3.800 13.009 1.00 83.00 164 LYS A CA 1
ATOM 1261 C C . LYS A 1 164 ? -20.640 -3.884 11.631 1.00 83.00 164 LYS A C 1
ATOM 1263 O O . LYS A 1 164 ? -19.835 -3.049 11.238 1.00 83.00 164 LYS A O 1
ATOM 1268 N N . GLY A 1 165 ? -21.036 -4.907 10.881 1.00 82.19 165 GLY A N 1
ATOM 1269 C CA . GLY A 1 165 ? -20.598 -5.142 9.508 1.00 82.19 165 GLY A CA 1
ATOM 1270 C C . GLY A 1 165 ? -19.951 -6.511 9.368 1.00 82.19 165 GLY A C 1
ATOM 1271 O O . GLY A 1 165 ? -19.021 -6.842 10.094 1.00 82.19 165 GLY A O 1
ATOM 1272 N N . ASP A 1 166 ? -20.451 -7.311 8.432 1.00 87.62 166 ASP A N 1
ATOM 1273 C CA . ASP A 1 166 ? -19.777 -8.542 8.032 1.00 87.62 166 ASP A CA 1
ATOM 1274 C C . ASP A 1 166 ? -18.531 -8.170 7.211 1.00 87.62 166 ASP A C 1
ATOM 1276 O O . ASP A 1 166 ? -18.697 -7.549 6.157 1.00 87.62 166 ASP A O 1
ATOM 1280 N N . PRO A 1 167 ? -17.309 -8.518 7.655 1.00 83.88 167 PRO A N 1
ATOM 1281 C CA . PRO A 1 167 ? -16.078 -8.212 6.924 1.00 83.88 167 PRO A CA 1
ATOM 1282 C C . PRO A 1 167 ? -16.028 -8.801 5.509 1.00 83.88 167 PRO A C 1
ATOM 1284 O O . PRO A 1 167 ? -15.279 -8.313 4.669 1.00 83.88 167 PRO A O 1
ATOM 1287 N N . MET A 1 168 ? -16.822 -9.841 5.233 1.00 85.62 168 MET A N 1
ATOM 1288 C CA . MET A 1 168 ? -16.914 -10.468 3.911 1.00 85.62 168 MET A CA 1
ATOM 1289 C C . MET A 1 168 ? -18.004 -9.844 3.025 1.00 85.62 168 MET A C 1
ATOM 1291 O O . MET A 1 168 ? -18.151 -10.231 1.865 1.00 85.62 168 MET A O 1
ATOM 1295 N N . SER A 1 169 ? -18.766 -8.873 3.538 1.00 89.19 169 SER A N 1
ATOM 1296 C CA . SER A 1 169 ? -19.806 -8.175 2.783 1.00 89.19 169 SER A CA 1
ATOM 1297 C C . SER A 1 169 ? -19.246 -6.990 1.998 1.00 89.19 169 SER A C 1
ATOM 1299 O O . SER A 1 169 ? -18.441 -6.207 2.499 1.00 89.19 169 SER A O 1
ATOM 1301 N N . PHE A 1 170 ? -19.756 -6.783 0.782 1.00 85.00 170 PHE A N 1
ATOM 1302 C CA . PHE A 1 170 ? -19.446 -5.599 -0.029 1.00 85.00 170 PHE A CA 1
ATOM 1303 C C . PHE A 1 170 ? -19.843 -4.281 0.654 1.00 85.00 170 PHE A C 1
ATOM 1305 O O . PHE A 1 170 ? -19.229 -3.245 0.403 1.00 85.00 170 PHE A O 1
ATOM 1312 N N . ASP A 1 171 ? -20.829 -4.327 1.552 1.00 89.31 171 ASP A N 1
ATOM 1313 C CA . ASP A 1 171 ? -21.306 -3.172 2.311 1.00 89.31 171 ASP A CA 1
ATOM 1314 C C . ASP A 1 171 ? -20.558 -2.973 3.643 1.00 89.31 171 ASP A C 1
ATOM 1316 O O . ASP A 1 171 ? -20.951 -2.115 4.436 1.00 89.31 171 ASP A O 1
ATOM 1320 N N . PHE A 1 172 ? -19.483 -3.732 3.907 1.00 88.62 172 PHE A N 1
ATOM 1321 C CA . PHE A 1 172 ? -18.734 -3.670 5.168 1.00 88.62 172 PHE A CA 1
ATOM 1322 C C . PHE A 1 172 ? -18.366 -2.239 5.561 1.00 88.62 172 PHE A C 1
ATOM 1324 O O . PHE A 1 172 ? -18.717 -1.806 6.651 1.00 88.62 172 PHE A O 1
ATOM 1331 N N . ASN A 1 173 ? -17.731 -1.481 4.660 1.00 87.25 173 ASN A N 1
ATOM 1332 C CA . ASN A 1 173 ? -17.296 -0.113 4.954 1.00 87.25 173 ASN A CA 1
ATOM 1333 C C . ASN A 1 173 ? -18.466 0.800 5.344 1.00 87.25 173 ASN A C 1
ATOM 1335 O O . ASN A 1 173 ? -18.330 1.597 6.265 1.00 87.25 173 ASN A O 1
ATOM 1339 N N . ARG A 1 174 ? -19.621 0.678 4.676 1.00 89.06 174 ARG A N 1
ATOM 1340 C CA . ARG A 1 174 ? -20.806 1.481 5.008 1.00 89.06 174 ARG A CA 1
ATOM 1341 C C . ARG A 1 174 ? -21.336 1.101 6.388 1.00 89.06 174 ARG A C 1
ATOM 1343 O O . ARG A 1 174 ? -21.475 1.968 7.242 1.00 89.06 174 ARG A O 1
ATOM 1350 N N . ASN A 1 175 ? -21.556 -0.192 6.614 1.00 91.12 175 ASN A N 1
ATOM 1351 C CA . ASN A 1 175 ? -22.089 -0.712 7.874 1.00 91.12 175 ASN A CA 1
ATOM 1352 C C . ASN A 1 175 ? -21.152 -0.429 9.062 1.00 91.12 175 ASN A C 1
ATOM 1354 O O . ASN A 1 175 ? -21.622 -0.163 10.165 1.00 91.12 175 ASN A O 1
ATOM 1358 N N . TRP A 1 176 ? -19.838 -0.456 8.826 1.00 91.81 176 TRP A N 1
ATOM 1359 C CA . TRP A 1 176 ? -18.820 -0.120 9.814 1.00 91.81 176 TRP A CA 1
ATOM 1360 C C . TRP A 1 176 ? -18.922 1.348 10.227 1.00 91.81 176 TRP A C 1
ATOM 1362 O O . TRP A 1 176 ? -19.067 1.644 11.410 1.00 91.81 176 TRP A O 1
ATOM 1372 N N . ILE A 1 177 ? -18.932 2.266 9.254 1.00 90.31 177 ILE A N 1
ATOM 1373 C CA . ILE A 1 177 ? -19.039 3.711 9.506 1.00 90.31 177 ILE A CA 1
ATOM 1374 C C . ILE A 1 177 ? -20.362 4.068 10.187 1.00 90.31 177 ILE A C 1
ATOM 1376 O O . ILE A 1 177 ? -20.355 4.854 11.126 1.00 90.31 177 ILE A O 1
ATOM 1380 N N . GLU A 1 178 ? -21.479 3.469 9.767 1.00 90.81 178 GLU A N 1
ATOM 1381 C CA . GLU A 1 178 ? -22.797 3.686 10.386 1.00 90.81 178 GLU A CA 1
ATOM 1382 C C . GLU A 1 178 ? -22.865 3.211 11.845 1.00 90.81 178 GLU A C 1
ATOM 1384 O O . GLU A 1 178 ? -23.701 3.694 12.606 1.00 90.81 178 GLU A O 1
ATOM 1389 N N . SER A 1 179 ? -22.002 2.271 12.239 1.00 91.00 179 SER A N 1
ATOM 1390 C CA . SER A 1 179 ? -21.926 1.775 13.615 1.00 91.00 179 SER A CA 1
ATOM 1391 C C . SER A 1 179 ? -21.006 2.587 14.529 1.00 91.00 179 SER A C 1
ATOM 1393 O O . SER A 1 179 ? -21.124 2.479 15.747 1.00 91.00 179 SER A O 1
ATOM 1395 N N . CYS A 1 180 ? -20.113 3.397 13.954 1.00 89.00 180 CYS A N 1
ATOM 1396 C CA . CYS A 1 180 ? -19.241 4.303 14.694 1.00 89.00 180 CYS A CA 1
ATOM 1397 C C . CYS A 1 180 ? -20.035 5.466 15.299 1.00 89.00 180 CYS A C 1
ATOM 1399 O O . CYS A 1 180 ? -21.009 5.942 14.706 1.00 89.00 180 CYS A O 1
ATOM 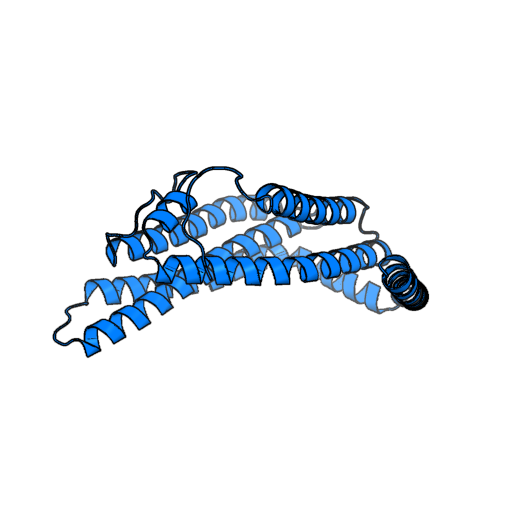1401 N N . ASP A 1 181 ? -19.568 5.975 16.437 1.00 92.44 181 ASP A N 1
ATOM 1402 C CA . ASP A 1 181 ? -20.099 7.206 17.019 1.00 92.44 181 ASP A CA 1
ATOM 1403 C C . ASP A 1 181 ? -19.729 8.451 16.179 1.00 92.44 181 ASP A C 1
ATOM 1405 O O . ASP A 1 181 ? -18.934 8.398 15.234 1.00 92.44 181 ASP A O 1
ATOM 1409 N N . GLU A 1 182 ? -20.317 9.606 16.505 1.00 89.94 182 GLU A N 1
ATOM 1410 C CA . GLU A 1 182 ? -20.085 10.842 15.744 1.00 89.94 182 GLU A CA 1
ATOM 1411 C C . GLU A 1 182 ? -18.607 11.282 15.768 1.00 89.94 182 GLU A C 1
ATOM 1413 O O . GLU A 1 182 ? -18.089 11.801 14.773 1.00 89.94 182 GLU A O 1
ATOM 1418 N N . ALA A 1 183 ? -17.899 11.054 16.878 1.00 90.31 183 ALA A N 1
ATOM 1419 C CA . ALA A 1 183 ? -16.506 11.461 17.042 1.00 90.31 183 ALA A CA 1
ATOM 1420 C C . ALA A 1 183 ? -15.541 10.596 16.205 1.00 90.31 183 ALA A C 1
ATOM 1422 O O . ALA A 1 183 ? -14.642 11.128 15.534 1.00 90.31 183 ALA A O 1
ATOM 1423 N N . GLU A 1 184 ? -15.740 9.278 16.189 1.00 88.44 184 GLU A N 1
ATOM 1424 C CA . GLU A 1 184 ? -15.024 8.314 15.356 1.00 88.44 184 GLU A CA 1
ATOM 1425 C C . GLU A 1 184 ? -15.282 8.593 13.872 1.00 88.44 184 GLU A C 1
ATOM 1427 O O . GLU A 1 184 ? -14.328 8.710 13.095 1.00 88.44 184 GLU A O 1
ATOM 1432 N N . GLN A 1 185 ? -16.545 8.795 13.475 1.00 91.69 185 GLN A N 1
ATOM 1433 C CA . GLN A 1 185 ? -16.899 9.124 12.091 1.00 91.69 185 GLN A CA 1
ATOM 1434 C C . GLN A 1 185 ? -16.182 10.392 11.610 1.00 91.69 185 GLN A C 1
ATOM 1436 O O . GLN A 1 185 ? -15.538 10.388 10.557 1.00 91.69 185 GLN A O 1
ATOM 1441 N N . ILE A 1 186 ? -16.220 11.473 12.399 1.00 93.12 186 ILE A N 1
ATOM 1442 C CA . ILE A 1 186 ? -15.522 12.726 12.072 1.00 93.12 186 ILE A CA 1
ATOM 1443 C C . ILE A 1 186 ? -14.016 12.488 11.912 1.00 93.12 186 ILE A C 1
ATOM 1445 O O . ILE A 1 186 ? -13.388 13.059 11.014 1.00 93.12 186 ILE A O 1
ATOM 1449 N N . THR A 1 187 ? -13.424 11.653 12.764 1.00 92.31 187 THR A N 1
ATOM 1450 C CA . THR A 1 187 ? -11.998 11.317 12.693 1.00 92.31 187 THR A CA 1
ATOM 1451 C C . THR A 1 187 ? -11.667 10.581 11.396 1.00 92.31 187 THR A C 1
ATOM 1453 O O . THR A 1 187 ? -10.719 10.966 10.703 1.00 92.31 187 THR A O 1
ATOM 1456 N N . ILE A 1 188 ? -12.481 9.595 11.010 1.00 92.50 188 ILE A N 1
ATOM 1457 C CA . ILE A 1 188 ? -12.316 8.848 9.758 1.00 92.50 188 ILE A CA 1
ATOM 1458 C C . ILE A 1 188 ? -12.469 9.775 8.548 1.00 92.50 188 ILE A C 1
ATOM 1460 O O . ILE A 1 188 ? -11.619 9.761 7.657 1.00 92.50 188 ILE A O 1
ATOM 1464 N N . TYR A 1 189 ? -13.478 10.650 8.527 1.00 92.94 189 TYR A N 1
ATOM 1465 C CA . TYR A 1 189 ? -13.672 11.601 7.429 1.00 92.94 189 TYR A CA 1
ATOM 1466 C C . TYR A 1 189 ? -12.522 12.611 7.309 1.00 92.94 189 TYR A C 1
ATOM 1468 O O . TYR A 1 189 ? -12.053 12.889 6.200 1.00 92.94 189 TYR A O 1
ATOM 1476 N N . LYS A 1 190 ? -12.004 13.126 8.433 1.00 94.62 190 LYS A N 1
ATOM 1477 C CA . LYS A 1 190 ? -10.819 14.004 8.443 1.00 94.62 190 LYS A CA 1
ATOM 1478 C C . LYS A 1 190 ? -9.581 13.281 7.913 1.00 94.62 190 LYS A C 1
ATOM 1480 O O . LYS A 1 190 ? -8.841 13.854 7.107 1.00 94.62 190 LYS A O 1
ATOM 1485 N N . ALA A 1 191 ? -9.360 12.036 8.334 1.00 93.81 191 ALA A N 1
ATOM 1486 C CA . ALA A 1 191 ? -8.263 11.210 7.840 1.00 93.81 191 ALA A CA 1
ATOM 1487 C C . ALA A 1 191 ? -8.398 10.949 6.331 1.00 93.81 191 ALA A C 1
ATOM 1489 O O . ALA A 1 191 ? -7.445 11.178 5.587 1.00 93.81 191 ALA A O 1
ATOM 1490 N N . ALA A 1 192 ? -9.592 10.579 5.859 1.00 92.75 192 ALA A N 1
ATOM 1491 C CA . ALA A 1 192 ? -9.881 10.341 4.448 1.00 92.75 192 ALA A CA 1
ATOM 1492 C C . ALA A 1 192 ? -9.625 11.586 3.582 1.00 92.75 192 ALA A C 1
ATOM 1494 O O . ALA A 1 192 ? -8.953 11.493 2.554 1.00 92.75 192 ALA A O 1
ATOM 1495 N N . TYR A 1 193 ? -10.077 12.769 4.015 1.00 92.06 193 TYR A N 1
ATOM 1496 C CA . TYR A 1 193 ? -9.820 14.020 3.295 1.00 92.06 193 TYR A CA 1
ATOM 1497 C C . TYR A 1 193 ? -8.325 14.369 3.245 1.00 92.06 193 TYR A C 1
ATOM 1499 O O . TYR A 1 193 ? -7.806 14.764 2.195 1.00 92.06 193 TYR A O 1
ATOM 1507 N N . LYS A 1 194 ? -7.602 14.194 4.360 1.00 94.75 194 LYS A N 1
ATOM 1508 C CA . LYS A 1 194 ? -6.152 14.427 4.407 1.00 94.75 194 LYS A CA 1
ATOM 1509 C C . LYS A 1 194 ? -5.409 13.486 3.455 1.00 94.75 194 LYS A C 1
ATOM 1511 O O . LYS A 1 194 ? -4.547 13.947 2.706 1.00 94.75 194 LYS A O 1
ATOM 1516 N N . THR A 1 195 ? -5.786 12.208 3.431 1.00 94.38 195 THR A N 1
ATOM 1517 C CA . THR A 1 195 ? -5.255 11.214 2.491 1.00 94.38 195 THR A CA 1
ATOM 1518 C C . THR A 1 195 ? -5.568 11.595 1.049 1.00 94.38 195 THR A C 1
ATOM 1520 O O . THR A 1 195 ? -4.658 11.627 0.229 1.00 94.38 195 THR A O 1
ATOM 1523 N N . PHE A 1 196 ? -6.807 11.978 0.730 1.00 91.94 196 PHE A N 1
ATOM 1524 C CA . PHE A 1 196 ? -7.190 12.428 -0.612 1.00 91.94 196 PHE A CA 1
ATOM 1525 C C . PHE A 1 196 ? -6.344 13.619 -1.091 1.00 91.94 196 PHE A C 1
ATOM 1527 O O . PHE A 1 196 ? -5.825 13.615 -2.211 1.00 91.94 196 PHE A O 1
ATOM 1534 N N . SER A 1 197 ? -6.161 14.623 -0.229 1.00 91.00 197 SER A N 1
ATOM 1535 C CA . SER A 1 197 ? -5.354 15.809 -0.531 1.00 91.00 197 SER A CA 1
ATOM 1536 C C . SER A 1 197 ? -3.888 15.451 -0.797 1.00 91.00 197 SER A C 1
ATOM 1538 O O . SER A 1 197 ? -3.302 15.927 -1.772 1.00 91.00 197 SER A O 1
ATOM 1540 N N . PHE A 1 198 ? -3.312 14.562 0.020 1.00 95.31 198 PHE A N 1
ATOM 1541 C CA . PHE A 1 198 ? -1.959 14.048 -0.185 1.00 95.31 198 PHE A CA 1
ATOM 1542 C C . PHE A 1 198 ? -1.842 13.238 -1.484 1.00 95.31 198 PHE A C 1
ATOM 1544 O O . PHE A 1 198 ? -0.928 13.479 -2.273 1.00 95.31 198 PHE A O 1
ATOM 1551 N N . MET A 1 199 ? -2.797 12.342 -1.753 1.00 93.81 199 MET A N 1
ATOM 1552 C CA . MET A 1 199 ? -2.811 11.484 -2.941 1.00 93.81 199 MET A CA 1
ATOM 1553 C C . MET A 1 199 ? -2.853 12.282 -4.243 1.00 93.81 199 MET A C 1
ATOM 1555 O O . MET A 1 199 ? -2.215 11.889 -5.212 1.00 93.81 199 MET A O 1
ATOM 1559 N N . LYS A 1 200 ? -3.519 13.442 -4.267 1.00 90.25 200 LYS A N 1
ATOM 1560 C CA . LYS A 1 200 ? -3.502 14.341 -5.431 1.00 90.25 200 LYS A CA 1
ATOM 1561 C C . LYS A 1 200 ? -2.080 14.791 -5.793 1.00 90.25 200 LYS A C 1
ATOM 1563 O O . LYS A 1 200 ? -1.720 14.810 -6.967 1.00 90.25 200 LYS A O 1
ATOM 1568 N N . THR A 1 201 ? -1.277 15.150 -4.791 1.00 90.31 201 THR A N 1
ATOM 1569 C CA . THR A 1 201 ? 0.127 15.541 -4.987 1.00 90.31 201 THR A CA 1
ATOM 1570 C C . THR A 1 201 ? 1.001 14.322 -5.276 1.00 90.31 201 THR A C 1
ATOM 1572 O O . THR A 1 201 ? 1.854 14.378 -6.159 1.00 90.31 201 THR A O 1
ATOM 1575 N N . ALA A 1 202 ? 0.769 13.205 -4.583 1.00 93.56 202 ALA A N 1
ATOM 1576 C CA . ALA A 1 202 ? 1.519 11.971 -4.788 1.00 93.56 202 ALA A CA 1
ATOM 1577 C C . ALA A 1 202 ? 1.339 11.415 -6.211 1.00 93.56 202 ALA A C 1
ATOM 1579 O O . ALA A 1 202 ? 2.328 11.068 -6.848 1.00 93.56 202 ALA A O 1
ATOM 1580 N N . LEU A 1 203 ? 0.115 11.402 -6.750 1.00 94.25 203 LEU A N 1
ATOM 1581 C CA . LEU A 1 203 ? -0.156 10.958 -8.122 1.00 94.25 203 LEU A CA 1
ATOM 1582 C C . LEU A 1 203 ? 0.548 11.826 -9.168 1.00 94.25 203 LEU A C 1
ATOM 1584 O O . LEU A 1 203 ? 1.092 11.284 -10.126 1.00 94.25 203 LEU A O 1
ATOM 1588 N N . LEU A 1 204 ? 0.603 13.148 -8.968 1.00 91.31 204 LEU A N 1
ATOM 1589 C CA . LEU A 1 204 ? 1.372 14.046 -9.835 1.00 91.31 204 LEU A CA 1
ATOM 1590 C C . LEU A 1 204 ? 2.865 13.677 -9.827 1.00 91.31 204 LEU A C 1
ATOM 1592 O O . LEU A 1 204 ? 3.481 13.571 -10.886 1.00 91.31 204 LEU A O 1
ATOM 1596 N N . ILE A 1 205 ? 3.441 13.458 -8.641 1.00 91.19 205 ILE A N 1
ATOM 1597 C CA . ILE A 1 205 ? 4.852 13.070 -8.495 1.00 91.19 205 ILE A CA 1
ATOM 1598 C C . ILE A 1 205 ? 5.104 11.713 -9.164 1.00 91.19 205 ILE A C 1
ATOM 1600 O O . ILE A 1 205 ? 6.037 11.588 -9.953 1.00 91.19 205 ILE A O 1
ATOM 1604 N N . ILE A 1 206 ? 4.251 10.716 -8.913 1.00 93.06 206 ILE A N 1
ATOM 1605 C CA . ILE A 1 206 ? 4.351 9.378 -9.516 1.00 93.06 206 ILE A CA 1
ATOM 1606 C C . ILE A 1 206 ? 4.242 9.454 -11.043 1.00 93.06 206 ILE A C 1
ATOM 1608 O O . ILE A 1 206 ? 4.978 8.763 -11.744 1.00 93.06 206 ILE A O 1
ATOM 1612 N N . PHE A 1 207 ? 3.377 10.313 -11.584 1.00 92.00 207 PHE A N 1
ATOM 1613 C CA . PHE A 1 207 ? 3.258 10.513 -13.028 1.00 92.00 207 PHE A CA 1
ATOM 1614 C C . PHE A 1 207 ? 4.561 11.053 -13.638 1.00 92.00 207 PHE A C 1
ATOM 1616 O O . PHE A 1 207 ? 5.038 10.525 -14.642 1.00 92.00 207 PHE A O 1
ATOM 1623 N N . ILE A 1 208 ? 5.188 12.046 -12.995 1.00 88.75 208 ILE A N 1
ATOM 1624 C CA . ILE A 1 208 ? 6.497 12.578 -13.410 1.00 88.75 208 ILE A CA 1
ATOM 1625 C C . ILE A 1 208 ? 7.580 11.492 -13.323 1.00 88.75 208 ILE A C 1
ATOM 1627 O O . ILE A 1 208 ? 8.368 11.336 -14.256 1.00 88.75 208 ILE A O 1
ATOM 1631 N N . LEU A 1 209 ? 7.597 10.699 -12.247 1.00 88.12 209 LEU A N 1
ATOM 1632 C CA . LEU A 1 209 ? 8.524 9.572 -12.096 1.00 88.12 209 LEU A CA 1
ATOM 1633 C C . LEU A 1 209 ? 8.312 8.495 -13.167 1.00 88.12 209 LEU A C 1
ATOM 1635 O O . LEU A 1 209 ? 9.274 7.909 -13.649 1.00 88.12 209 LEU A O 1
ATOM 1639 N N . THR A 1 210 ? 7.071 8.257 -13.584 1.00 88.88 210 THR A N 1
ATOM 1640 C CA . THR A 1 210 ? 6.752 7.290 -14.642 1.00 88.88 210 THR A CA 1
ATOM 1641 C C . THR A 1 210 ? 7.237 7.782 -16.007 1.00 88.88 210 THR A C 1
ATOM 1643 O O . THR A 1 210 ? 7.767 7.002 -16.794 1.00 88.88 210 THR A O 1
ATOM 1646 N N . LEU A 1 211 ? 7.123 9.088 -16.281 1.00 86.06 211 LEU A N 1
ATOM 1647 C CA . LEU A 1 211 ? 7.717 9.703 -17.471 1.00 86.06 211 LEU A CA 1
ATOM 1648 C C . LEU A 1 211 ? 9.242 9.573 -17.464 1.00 86.06 211 LEU A C 1
ATOM 1650 O O . LEU A 1 211 ? 9.825 9.216 -18.484 1.00 86.06 211 LEU A O 1
ATOM 1654 N N . TYR A 1 212 ? 9.873 9.806 -16.311 1.00 81.25 212 TYR A N 1
ATOM 1655 C CA . TYR A 1 212 ? 11.305 9.580 -16.138 1.00 81.25 212 TYR A CA 1
ATOM 1656 C C . TYR A 1 212 ? 11.671 8.119 -16.424 1.00 81.25 212 TYR A C 1
ATOM 1658 O O . TYR A 1 212 ? 12.573 7.852 -17.214 1.00 81.25 212 TYR A O 1
ATOM 1666 N N . ALA A 1 213 ? 10.930 7.174 -15.840 1.00 82.06 213 ALA A N 1
ATOM 1667 C CA . ALA A 1 213 ? 11.173 5.747 -16.006 1.00 82.06 213 ALA A CA 1
ATOM 1668 C C . ALA A 1 213 ? 11.018 5.281 -17.462 1.00 82.06 213 ALA A C 1
ATOM 1670 O O . ALA A 1 213 ? 11.779 4.425 -17.903 1.00 82.06 213 ALA A O 1
ATOM 1671 N N . LYS A 1 214 ? 10.088 5.869 -18.227 1.00 83.31 214 LYS A N 1
ATOM 1672 C CA . LYS A 1 214 ? 9.958 5.609 -19.666 1.00 83.31 214 LYS A CA 1
ATOM 1673 C C . LYS A 1 214 ? 11.237 5.952 -20.427 1.00 83.31 214 LYS A C 1
ATOM 1675 O O . LYS A 1 214 ? 11.707 5.140 -21.210 1.00 83.31 214 LYS A O 1
ATOM 1680 N N . PHE A 1 215 ? 11.785 7.147 -20.216 1.00 75.44 215 PHE A N 1
ATOM 1681 C CA . PHE A 1 215 ? 12.997 7.562 -20.925 1.00 75.44 215 PHE A CA 1
ATOM 1682 C C . PHE A 1 215 ? 14.235 6.816 -20.432 1.00 75.44 215 PHE A C 1
ATOM 1684 O O . PHE A 1 215 ? 15.089 6.475 -21.240 1.00 75.44 215 PHE A O 1
ATOM 1691 N N . ALA A 1 216 ? 14.322 6.550 -19.126 1.00 73.38 216 ALA A N 1
ATOM 1692 C CA . ALA A 1 216 ? 15.471 5.883 -18.534 1.00 73.38 216 ALA A CA 1
ATOM 1693 C C . ALA A 1 216 ? 15.526 4.382 -18.871 1.00 73.38 216 ALA A C 1
ATOM 1695 O O . ALA A 1 216 ? 16.557 3.893 -19.310 1.00 73.38 216 ALA A O 1
ATOM 1696 N N . PHE A 1 217 ? 14.428 3.648 -18.701 1.00 72.25 217 PHE A N 1
ATOM 1697 C CA . PHE A 1 217 ? 14.427 2.178 -18.741 1.00 72.25 217 PHE A CA 1
ATOM 1698 C C . PHE A 1 217 ? 13.693 1.589 -19.952 1.00 72.25 217 PHE A C 1
ATOM 1700 O O . PHE A 1 217 ? 13.282 0.432 -19.898 1.00 72.25 217 PHE A O 1
ATOM 1707 N N . ASP A 1 218 ? 13.441 2.395 -20.990 1.00 72.00 218 ASP A N 1
ATOM 1708 C CA . ASP A 1 218 ? 12.520 2.061 -22.092 1.00 72.00 218 ASP A CA 1
ATOM 1709 C C . ASP A 1 218 ? 11.162 1.544 -21.572 1.00 72.00 218 ASP A C 1
ATOM 1711 O O . ASP A 1 218 ? 10.516 0.650 -22.122 1.00 72.00 218 ASP A O 1
ATOM 1715 N N . GLY A 1 219 ? 10.731 2.092 -20.429 1.00 70.38 219 GLY A N 1
ATOM 1716 C CA . GLY A 1 219 ? 9.457 1.749 -19.818 1.00 70.38 219 GLY A CA 1
ATOM 1717 C C . GLY A 1 219 ? 8.342 2.073 -20.805 1.00 70.38 219 GLY A C 1
ATOM 1718 O O . GLY A 1 219 ? 8.178 3.228 -21.195 1.00 70.38 219 GLY A O 1
ATOM 1719 N N . GLY A 1 220 ? 7.587 1.058 -21.234 1.00 79.56 220 GLY A N 1
ATOM 1720 C CA . GLY A 1 220 ? 6.542 1.223 -22.245 1.00 79.56 220 GLY A CA 1
ATOM 1721 C C . GLY A 1 220 ? 5.527 2.326 -21.905 1.00 79.56 220 GLY A C 1
ATOM 1722 O O . GLY A 1 220 ? 5.474 2.858 -20.802 1.00 79.56 220 GLY A O 1
ATOM 1723 N N . ASN A 1 221 ? 4.648 2.678 -22.843 1.00 88.81 221 ASN A N 1
ATOM 1724 C CA . ASN A 1 221 ? 3.681 3.767 -22.621 1.00 88.81 221 ASN A CA 1
ATOM 1725 C C . ASN A 1 221 ? 2.556 3.420 -21.624 1.00 88.81 221 ASN A C 1
ATOM 1727 O O . ASN A 1 221 ? 1.864 4.318 -21.143 1.00 88.81 221 ASN A O 1
ATOM 1731 N N . LEU A 1 222 ? 2.353 2.134 -21.319 1.00 89.25 222 LEU A N 1
ATOM 1732 C CA . LEU A 1 222 ? 1.221 1.654 -20.517 1.00 89.25 222 LEU A CA 1
ATOM 1733 C C . LEU A 1 222 ? 1.184 2.206 -19.078 1.00 89.25 222 LEU A C 1
ATOM 1735 O O . LEU A 1 222 ? 0.121 2.685 -18.684 1.00 89.25 222 LEU A O 1
ATOM 1739 N N . PRO A 1 223 ? 2.285 2.232 -18.296 1.00 90.75 223 PRO A N 1
ATOM 1740 C CA . PRO A 1 223 ? 2.280 2.813 -16.953 1.00 90.75 223 PRO A CA 1
ATOM 1741 C C . PRO A 1 223 ? 1.825 4.278 -16.924 1.00 90.75 223 PRO A C 1
ATOM 1743 O O . PRO A 1 223 ? 1.088 4.671 -16.024 1.00 90.75 223 PRO A O 1
ATOM 1746 N N . ILE A 1 224 ? 2.187 5.076 -17.936 1.00 91.62 224 ILE A N 1
ATOM 1747 C CA . ILE A 1 224 ? 1.771 6.486 -18.039 1.00 91.62 224 ILE A CA 1
ATOM 1748 C C . ILE A 1 224 ? 0.250 6.577 -18.198 1.00 91.62 224 ILE A C 1
ATOM 1750 O O . ILE A 1 224 ? -0.400 7.372 -17.516 1.00 91.62 224 ILE A O 1
ATOM 1754 N N . VAL A 1 225 ? -0.323 5.746 -19.075 1.00 93.38 225 VAL A N 1
ATOM 1755 C CA . VAL A 1 225 ? -1.773 5.699 -19.308 1.00 93.38 225 VAL A CA 1
ATOM 1756 C C . VAL A 1 225 ? -2.509 5.255 -18.043 1.00 93.38 225 VAL A C 1
ATOM 1758 O O . VAL A 1 225 ? -3.493 5.890 -17.666 1.00 93.38 225 VAL A O 1
ATOM 1761 N N . PHE A 1 226 ? -2.019 4.227 -17.343 1.00 94.19 226 PHE A N 1
ATOM 1762 C CA . PHE A 1 226 ? -2.640 3.759 -16.103 1.00 94.19 226 PHE A CA 1
ATOM 1763 C C . PHE A 1 226 ? -2.606 4.817 -15.000 1.00 94.19 226 PHE A C 1
ATOM 1765 O O . PHE A 1 226 ? -3.662 5.166 -14.475 1.00 94.19 226 PHE A O 1
ATOM 1772 N N . VAL A 1 227 ? -1.443 5.397 -14.691 1.00 94.44 227 VAL A N 1
ATOM 1773 C CA . VAL A 1 227 ? -1.346 6.443 -13.659 1.00 94.44 227 VAL A CA 1
ATOM 1774 C C . VAL A 1 227 ? -2.214 7.655 -14.023 1.00 94.44 227 VAL A C 1
ATOM 1776 O O . VAL A 1 227 ? -2.943 8.166 -13.171 1.00 94.44 227 VAL A O 1
ATOM 1779 N N . GLY A 1 228 ? -2.209 8.076 -15.294 1.00 93.31 228 GLY A N 1
ATOM 1780 C CA . GLY A 1 228 ? -3.066 9.156 -15.791 1.00 93.31 228 GLY A CA 1
ATOM 1781 C C . GLY A 1 228 ? -4.562 8.855 -15.642 1.00 93.31 228 GLY A C 1
ATOM 1782 O O . GLY A 1 228 ? -5.318 9.709 -15.183 1.00 93.31 228 GLY A O 1
ATOM 1783 N N . SER A 1 229 ? -4.990 7.632 -15.965 1.00 94.75 229 SER A N 1
ATOM 1784 C CA . SER A 1 229 ? -6.385 7.196 -15.824 1.00 94.75 229 SER A CA 1
ATOM 1785 C C . SER A 1 229 ? -6.851 7.158 -14.367 1.00 94.75 229 SER A C 1
ATOM 1787 O O . SER A 1 229 ? -7.943 7.637 -14.076 1.00 94.75 229 SER A O 1
ATOM 1789 N N . ILE A 1 230 ? -6.011 6.683 -13.440 1.00 95.62 230 ILE A N 1
ATOM 1790 C CA . ILE A 1 230 ? -6.309 6.671 -11.998 1.00 95.62 230 ILE A CA 1
ATOM 1791 C C . ILE A 1 230 ? -6.459 8.101 -11.485 1.00 95.62 230 ILE A C 1
ATOM 1793 O O . ILE A 1 230 ? -7.399 8.411 -10.752 1.00 95.62 230 ILE A O 1
ATOM 1797 N N . TRP A 1 231 ? -5.564 8.994 -11.907 1.00 94.25 231 TRP A N 1
ATOM 1798 C CA . TRP A 1 231 ? -5.631 10.395 -11.519 1.00 94.25 231 TRP A CA 1
ATOM 1799 C C . TRP A 1 231 ? -6.886 11.090 -12.063 1.00 94.25 231 TRP A C 1
ATOM 1801 O O . TRP A 1 231 ? -7.546 11.829 -11.327 1.00 94.25 231 TRP A O 1
ATOM 1811 N N . LEU A 1 232 ? -7.276 10.816 -13.311 1.00 93.31 232 LEU A N 1
ATOM 1812 C CA . LEU A 1 232 ? -8.541 11.297 -13.871 1.00 93.31 232 LEU A CA 1
ATOM 1813 C C . LEU A 1 232 ? -9.747 10.741 -13.107 1.00 93.31 232 LEU A C 1
ATOM 1815 O O . LEU A 1 232 ? -10.607 11.518 -12.696 1.00 93.31 232 LEU A O 1
ATOM 1819 N N . LEU A 1 233 ? -9.781 9.430 -12.862 1.00 95.00 233 LEU A N 1
ATOM 1820 C CA . LEU A 1 233 ? -10.867 8.757 -12.154 1.00 95.00 233 LEU A CA 1
ATOM 1821 C C . LEU A 1 233 ? -11.061 9.327 -10.745 1.00 95.00 233 LEU A C 1
ATOM 1823 O O . LEU A 1 233 ? -12.184 9.653 -10.367 1.00 95.00 233 LEU A O 1
ATOM 1827 N N . GLN A 1 234 ? -9.974 9.523 -9.991 1.00 93.06 234 GLN A N 1
ATOM 1828 C CA . GLN A 1 234 ? -10.031 10.120 -8.656 1.00 93.06 234 GLN A CA 1
ATOM 1829 C C . GLN A 1 234 ? -10.669 11.518 -8.681 1.00 93.06 234 GLN A C 1
ATOM 1831 O O . GLN A 1 234 ? -11.492 11.836 -7.822 1.00 93.06 234 GLN A O 1
ATOM 1836 N N . ASN A 1 235 ? -10.318 12.354 -9.664 1.00 91.31 235 ASN A N 1
ATOM 1837 C CA . ASN A 1 235 ? -10.919 13.681 -9.802 1.00 91.31 235 ASN A CA 1
ATOM 1838 C C . ASN A 1 235 ? -12.387 13.600 -10.236 1.00 91.31 235 ASN A C 1
ATOM 1840 O O . ASN A 1 235 ? -13.212 14.325 -9.690 1.00 91.31 235 ASN A O 1
ATOM 1844 N N . MET A 1 236 ? -12.728 12.711 -11.173 1.00 91.75 236 MET A N 1
ATOM 1845 C CA . MET A 1 236 ? -14.110 12.514 -11.620 1.00 91.75 236 MET A CA 1
ATOM 1846 C C . MET A 1 236 ? -15.026 12.115 -10.464 1.00 91.75 236 MET A C 1
ATOM 1848 O O . MET A 1 236 ? -16.060 12.748 -10.261 1.00 91.75 236 MET A O 1
ATOM 1852 N N . VAL A 1 237 ? -14.623 11.117 -9.672 1.00 91.75 237 VAL A N 1
ATOM 1853 C CA . VAL A 1 237 ? -15.385 10.664 -8.500 1.00 91.75 237 VAL A CA 1
ATOM 1854 C C . VAL A 1 237 ? -15.517 11.788 -7.476 1.00 91.75 237 VAL A C 1
ATOM 1856 O O . VAL A 1 237 ? -16.605 12.006 -6.947 1.00 91.75 237 VAL A O 1
ATOM 1859 N N . PHE A 1 238 ? -14.446 12.544 -7.224 1.00 89.56 238 PHE A N 1
ATOM 1860 C CA . PHE A 1 238 ? -14.502 13.681 -6.310 1.00 89.56 238 PHE A CA 1
ATOM 1861 C C . PHE A 1 238 ? -15.498 14.747 -6.777 1.00 89.56 238 PHE A C 1
ATOM 1863 O O . PHE A 1 238 ? -16.352 15.163 -5.999 1.00 89.56 238 PHE A O 1
ATOM 1870 N N . PHE A 1 239 ? -15.436 15.163 -8.045 1.00 88.69 239 PHE A N 1
ATOM 1871 C CA . PHE A 1 239 ? -16.340 16.187 -8.562 1.00 88.69 239 PHE A CA 1
ATOM 1872 C C . PHE A 1 239 ? -17.796 15.721 -8.559 1.00 88.69 239 PHE A C 1
ATOM 1874 O O . PHE A 1 239 ? -18.649 16.466 -8.077 1.00 88.69 239 PHE A O 1
ATOM 1881 N N . ALA A 1 240 ? -18.061 14.480 -8.980 1.00 89.31 240 ALA A N 1
ATOM 1882 C CA . ALA A 1 240 ? -19.401 13.896 -8.970 1.00 89.31 240 ALA A CA 1
ATOM 1883 C C . ALA A 1 240 ? -20.034 13.874 -7.566 1.00 89.31 240 ALA A C 1
ATOM 1885 O O . ALA A 1 240 ? -21.231 14.102 -7.431 1.00 89.31 240 ALA A O 1
ATOM 1886 N N . ASN A 1 241 ? -19.234 13.647 -6.518 1.00 85.75 241 ASN A N 1
ATOM 1887 C CA . ASN A 1 241 ? -19.710 13.620 -5.129 1.00 85.75 241 ASN A CA 1
ATOM 1888 C C . ASN A 1 241 ? -19.627 14.984 -4.414 1.00 85.75 241 ASN A C 1
ATOM 1890 O O . ASN A 1 241 ? -20.165 15.137 -3.320 1.00 85.75 241 ASN A O 1
ATOM 1894 N N . SER A 1 242 ? -18.958 15.981 -5.002 1.00 81.06 242 SER A N 1
ATOM 1895 C CA . SER A 1 242 ? -18.845 17.338 -4.439 1.00 81.06 242 SER A CA 1
ATOM 1896 C C . SER A 1 242 ? -20.057 18.228 -4.738 1.00 81.06 242 SER A C 1
ATOM 1898 O O . SER A 1 242 ? -20.221 19.292 -4.130 1.00 81.06 242 SER A O 1
ATOM 1900 N N . GLU A 1 243 ? -20.919 17.814 -5.670 1.00 74.50 243 GLU A N 1
ATOM 1901 C CA . GLU A 1 243 ? -22.171 18.508 -5.941 1.00 74.50 243 GLU A CA 1
ATOM 1902 C C . GLU A 1 243 ? -23.142 18.298 -4.774 1.00 74.50 243 GLU A C 1
ATOM 1904 O O . GLU A 1 243 ? -23.462 17.175 -4.389 1.00 74.50 243 GLU A O 1
ATOM 1909 N N . LYS A 1 244 ? -23.611 19.403 -4.180 1.00 53.56 244 LYS A N 1
ATOM 1910 C CA . LYS A 1 244 ? -24.545 19.363 -3.048 1.00 53.56 244 LYS A CA 1
ATOM 1911 C C . LYS A 1 244 ? -25.781 18.532 -3.424 1.00 53.56 244 LYS A C 1
ATOM 1913 O O . LYS A 1 244 ? -26.416 18.874 -4.430 1.00 53.56 244 LYS A O 1
ATOM 1918 N N . PRO A 1 245 ? -26.219 17.554 -2.606 1.00 52.34 245 PRO A N 1
ATOM 1919 C CA . PRO A 1 245 ? -27.551 16.994 -2.770 1.00 52.34 245 PRO A CA 1
ATOM 1920 C C . PRO A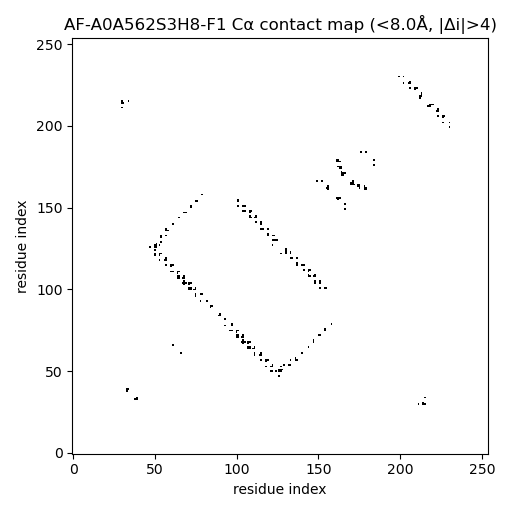 1 245 ? -28.553 18.141 -2.606 1.00 52.34 245 PRO A C 1
ATOM 1922 O O . PRO A 1 245 ? -28.705 18.716 -1.530 1.00 52.34 245 PRO A O 1
ATOM 1925 N N . LYS A 1 246 ? -29.219 18.535 -3.697 1.00 51.00 246 LYS A N 1
ATOM 1926 C CA . LYS A 1 246 ? -30.163 19.664 -3.684 1.00 51.00 246 LYS A CA 1
ATOM 1927 C C . LYS A 1 246 ? -31.397 19.416 -2.810 1.00 51.00 246 LYS A C 1
ATOM 1929 O O . LYS A 1 246 ? -32.131 20.370 -2.579 1.00 51.00 246 LYS A O 1
ATOM 1934 N N . LYS A 1 247 ? -31.642 18.197 -2.316 1.00 46.34 247 LYS A N 1
ATOM 1935 C CA . LYS A 1 247 ? -32.738 17.874 -1.390 1.00 46.34 247 LYS A CA 1
ATOM 1936 C C . LYS A 1 247 ? -32.430 16.613 -0.577 1.00 46.34 247 LYS A C 1
ATOM 1938 O O . LYS A 1 247 ? -32.515 15.521 -1.119 1.00 46.34 247 LYS A O 1
ATOM 1943 N N . ALA A 1 248 ? -32.119 16.789 0.701 1.00 44.38 248 ALA A N 1
ATOM 1944 C CA . ALA A 1 248 ? -32.597 16.005 1.848 1.00 44.38 248 ALA A CA 1
ATOM 1945 C C . ALA A 1 248 ? -31.856 16.549 3.078 1.00 44.38 248 ALA A C 1
ATOM 1947 O O . ALA A 1 248 ? -30.637 16.691 3.043 1.00 44.38 248 ALA A O 1
ATOM 1948 N N . GLY A 1 249 ? -32.596 16.965 4.104 1.00 45.50 249 GLY A N 1
ATOM 1949 C CA . GLY A 1 249 ? -32.071 17.714 5.244 1.00 45.50 249 GLY A CA 1
ATOM 1950 C C . GLY A 1 249 ? -30.996 16.961 6.022 1.00 45.50 249 GLY A C 1
ATOM 1951 O O . GLY A 1 249 ? -31.317 16.131 6.861 1.00 45.50 249 GLY A O 1
ATOM 1952 N N . VAL A 1 250 ? -29.735 17.317 5.787 1.00 47.31 250 VAL A N 1
ATOM 1953 C CA . VAL A 1 250 ? -28.633 17.031 6.706 1.00 47.31 250 VAL A CA 1
ATOM 1954 C C . VAL A 1 250 ? -28.260 18.364 7.366 1.00 47.31 250 VAL A C 1
ATOM 1956 O O . VAL A 1 250 ? -27.896 19.302 6.645 1.00 47.31 250 VAL A O 1
ATOM 1959 N N . PRO A 1 251 ? -28.439 18.513 8.692 1.00 44.88 251 PRO A N 1
ATOM 1960 C CA . PRO A 1 251 ? -28.132 19.750 9.400 1.00 44.88 251 PRO A CA 1
ATOM 1961 C C . PRO A 1 251 ? -26.637 20.074 9.301 1.00 44.88 251 PRO A C 1
ATOM 1963 O O . PRO A 1 251 ? -25.779 19.195 9.302 1.00 44.88 251 PRO A O 1
ATOM 1966 N N . GLY A 1 252 ? -26.362 21.364 9.117 1.00 39.81 252 GLY A N 1
ATOM 1967 C CA . GLY A 1 252 ? -25.071 21.886 8.697 1.00 39.81 252 GLY A CA 1
ATOM 1968 C C . GLY A 1 252 ? -23.944 21.654 9.698 1.00 39.81 252 GLY A C 1
ATOM 1969 O O . GLY A 1 252 ? -24.101 21.865 10.896 1.00 39.81 252 GLY A O 1
ATOM 1970 N N . ILE A 1 253 ? -22.784 21.305 9.152 1.00 42.09 253 ILE A N 1
ATOM 1971 C CA . ILE A 1 253 ? -21.494 21.440 9.820 1.00 42.09 253 ILE A CA 1
ATOM 1972 C C . ILE A 1 253 ? -21.027 22.877 9.549 1.00 42.09 253 ILE A C 1
ATOM 1974 O O . ILE A 1 253 ? -20.573 23.187 8.444 1.00 42.09 253 ILE A O 1
ATOM 1978 N N . CYS A 1 254 ? -21.237 23.754 10.531 1.00 37.31 254 CYS A N 1
ATOM 1979 C CA . CYS A 1 254 ? -20.421 24.953 10.728 1.00 37.31 254 CYS A CA 1
ATOM 1980 C C . CYS A 1 254 ? -19.226 24.583 11.609 1.00 37.31 254 CYS A C 1
ATOM 1982 O O . CYS A 1 254 ? -19.426 23.766 12.535 1.00 37.31 254 CYS A O 1
#

Radius of gyration: 24.7 Å; Cα contacts (8 Å, |Δi|>4): 152; chains: 1; bounding box: 60×66×61 Å

InterPro domains:
  IPR021509 Protein of unknown function DUF3169 [PF11368] (54-240)

Secondary structure (DSSP, 8-state):
-HHHHHHHHHHHHHHHHHHHHHHHHHHHHHHHHHHTSHHHHHHHHHHHHHHHHHHHHHHHHHHHHHHHHHHHHHHHHHHHHT---SSHHHHHHHHHHHHHHHHHHHHHHHHHHHHHHHHHHHH-STT-TTHHHHHHHHHHHHHHHHHHHHHHHHHHHHH-TT----TTSTTHHHHHHHHS-HHHHHHHHHHHHHHHHHHHHHHHHHHHHHHHHHHHH---SHHHHHHHHHHHHHHHHHHHHHS--SSS------

pLDDT: mean 85.96, std 11.72, range [37.31, 96.75]